Protein AF-A0A9L0JWU9-F1 (afdb_monomer_lite)

Organism: Equus asinus (NCBI:txid9793)

Secondary structure (DSSP, 8-state):
---------------------------------SHHHHHHHHHHHHHHHHHHHHHHHHHHHHHHHHHHHHHHHHHHHHHHHHHHHHHHHHHHHHHHHHHHHHHHHHHHHHHHHHHHHHHHHHHHHHHHHHHHHHHHHHHHHHHHHHHHHHHHHHHHHHHHHHHHTTT-------TTPEEETTEEE---SS---HHHHHHHHHHTT-------SHHHHHHHHHHHTT-----S---GGGTTSS-TTSSSSS-----------

pLDDT: mean 78.3, std 23.52, range [25.08, 98.38]

InterPro domains:
  IPR001304 C-type lectin-like [PF00059] (191-238)
  IPR001304 C-type lectin-like [PS50041] (180-245)
  IPR001304 C-type lectin-like [SM00034] (173-257)
  IPR016186 C-type lectin-like/link domain superfamily [G3DSA:3.10.100.10] (88-251)
  IPR016187 C-type lectin fold [SSF56436] (146-237)
  IPR051379 C-type Lectin Receptor Immune Modulators [PTHR46746] (138-237)

Sequence (261 aa):
MPVNYENFQDSESENQSPGLRIGLPPLQPFLQTLCSSSRLLLLSLGLNLMLLVGVCVIGSQNSTFQRDLVTLNNSTSQTELQVKSLISQGDSLQKTITPLKAGVGNLRQELQAARSMNDKVFSLEKKLEEEQQTLKADYAEIRLLVQQLAKDLTALTCQAAALKSNGSARACCPLNWLEHEGSCYWFSRSKKPWPEAEKQCQLQNAHLVVINSREEQDFVQEHIGSSFTWMGLSDPDRSLEMGGWDRLQDQLPELESRPAR

Structure (mmCIF, N/CA/C/O backbone):
data_AF-A0A9L0JWU9-F1
#
_entry.id   AF-A0A9L0JWU9-F1
#
loop_
_atom_site.group_PDB
_atom_site.id
_atom_site.type_symbol
_atom_site.label_atom_id
_atom_site.label_alt_id
_atom_site.label_comp_id
_atom_site.label_asym_id
_atom_site.label_entity_id
_atom_site.label_seq_id
_atom_site.pdbx_PDB_ins_code
_atom_site.Cartn_x
_atom_site.Cartn_y
_atom_site.Cartn_z
_atom_site.occupancy
_atom_site.B_iso_or_equiv
_atom_site.auth_seq_id
_atom_site.auth_comp_id
_atom_site.auth_asym_id
_atom_site.auth_atom_id
_atom_site.pdbx_PDB_model_num
ATOM 1 N N . MET A 1 1 ? -1.777 20.862 113.861 1.00 36.56 1 MET A N 1
ATOM 2 C CA . MET A 1 1 ? -2.822 21.592 113.110 1.00 36.56 1 MET A CA 1
ATOM 3 C C . MET A 1 1 ? -4.170 21.292 113.753 1.00 36.56 1 MET A C 1
ATOM 5 O O . MET A 1 1 ? -4.290 20.222 114.336 1.00 36.56 1 MET A O 1
ATOM 9 N N . PRO A 1 2 ? -5.072 22.281 113.789 1.00 44.34 2 PRO A N 1
ATOM 10 C CA . PRO A 1 2 ? -5.936 22.605 114.936 1.00 44.34 2 PRO A CA 1
ATOM 11 C C . PRO A 1 2 ? -7.165 21.673 115.054 1.00 44.34 2 PRO A C 1
ATOM 13 O O . PRO A 1 2 ? -7.605 21.171 114.028 1.00 44.34 2 PRO A O 1
ATOM 16 N N . VAL A 1 3 ? -7.591 21.267 116.270 1.00 39.56 3 VAL A N 1
ATOM 17 C CA . VAL A 1 3 ? -8.564 21.930 117.206 1.00 39.56 3 VAL A CA 1
ATOM 18 C C . VAL A 1 3 ? -10.012 21.586 116.825 1.00 39.56 3 VAL A C 1
ATOM 20 O O . VAL A 1 3 ? -10.341 21.670 115.652 1.00 39.56 3 VAL A O 1
ATOM 23 N N . ASN A 1 4 ? -10.977 21.252 117.686 1.00 30.95 4 ASN A N 1
ATOM 24 C CA . ASN A 1 4 ? -11.169 20.894 119.109 1.00 30.95 4 ASN A CA 1
ATOM 25 C C . ASN A 1 4 ? -12.610 20.292 119.131 1.00 30.95 4 ASN A C 1
ATOM 27 O O . ASN A 1 4 ? -13.416 20.697 118.297 1.00 30.95 4 ASN A O 1
ATOM 31 N N . TYR A 1 5 ? -12.975 19.259 119.910 1.00 30.67 5 TYR A N 1
ATOM 32 C CA . TYR A 1 5 ? -13.297 19.295 121.360 1.00 30.67 5 TYR A CA 1
ATOM 33 C C . TYR A 1 5 ? -14.449 20.288 121.664 1.00 30.67 5 TYR A C 1
ATOM 35 O O . TYR A 1 5 ? -14.407 21.419 121.202 1.00 30.67 5 TYR A O 1
ATOM 43 N N . GLU A 1 6 ? -15.546 19.965 122.355 1.00 37.12 6 GLU A N 1
ATOM 44 C CA . GLU A 1 6 ? -15.712 19.274 123.645 1.00 37.12 6 GLU A CA 1
ATOM 45 C C . GLU A 1 6 ? -17.228 18.967 123.862 1.00 37.12 6 GLU A C 1
ATOM 47 O O . GLU A 1 6 ? -18.070 19.670 123.309 1.00 37.12 6 GLU A O 1
ATOM 52 N N . ASN A 1 7 ? -17.617 17.815 124.436 1.00 29.28 7 ASN A N 1
ATOM 53 C CA . ASN A 1 7 ? -17.860 17.529 125.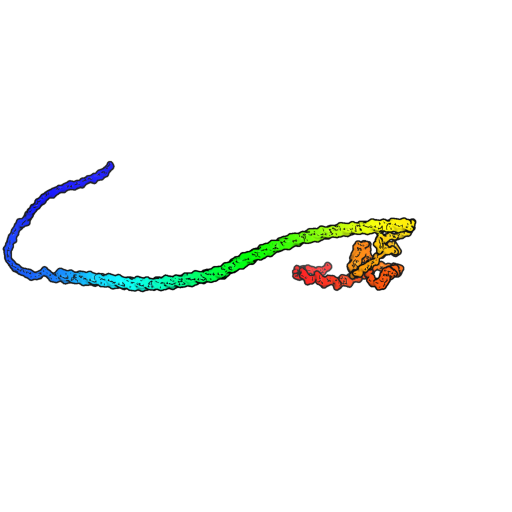877 1.00 29.28 7 ASN A CA 1
ATOM 54 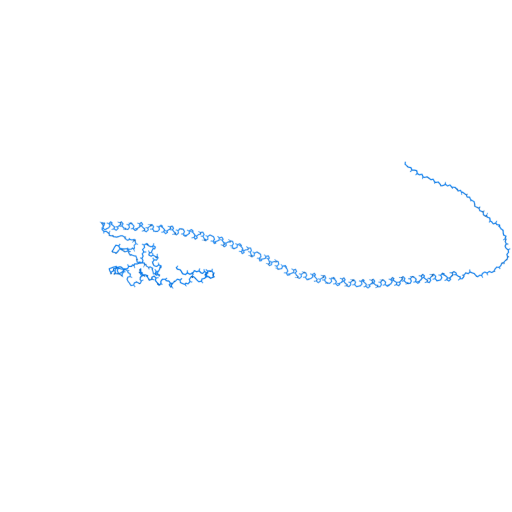C C . ASN A 1 7 ? -19.352 17.747 126.238 1.00 29.28 7 ASN A C 1
ATOM 56 O O . ASN A 1 7 ? -19.887 18.832 126.051 1.00 29.28 7 ASN A O 1
ATOM 60 N N . PHE A 1 8 ? -20.159 16.700 126.456 1.00 35.19 8 PHE A N 1
ATOM 61 C CA . PHE A 1 8 ? -20.310 15.926 127.703 1.00 35.19 8 PHE A CA 1
ATOM 62 C C . PHE A 1 8 ? -20.402 16.811 128.949 1.00 35.19 8 PHE A C 1
ATOM 64 O O . PHE A 1 8 ? -19.396 17.363 129.372 1.00 35.19 8 PHE A O 1
ATOM 71 N N . GLN A 1 9 ? -21.585 16.854 129.575 1.00 30.31 9 GLN A N 1
ATOM 72 C CA . GLN A 1 9 ? -21.651 16.673 131.022 1.00 30.31 9 GLN A CA 1
ATOM 73 C C . GLN A 1 9 ? -23.045 16.264 131.522 1.00 30.31 9 GLN A C 1
ATOM 75 O O . GLN A 1 9 ? -24.032 16.961 131.304 1.00 30.31 9 GLN A O 1
ATOM 80 N N . ASP A 1 10 ? -23.052 15.084 132.146 1.00 26.81 10 ASP A N 1
ATOM 81 C CA . ASP A 1 10 ? -23.656 14.703 133.426 1.00 26.81 10 ASP A CA 1
ATOM 82 C C . ASP A 1 10 ? -25.073 15.177 133.781 1.00 26.81 10 ASP A C 1
ATOM 84 O O . ASP A 1 10 ? -25.339 16.360 133.974 1.00 26.81 10 ASP A O 1
ATOM 88 N N . SER A 1 11 ? -25.939 14.231 134.149 1.00 25.31 11 SER A N 1
ATOM 89 C CA . SER A 1 11 ? -26.023 13.776 135.551 1.00 25.31 11 SER A CA 1
ATOM 90 C C . SER A 1 11 ? -27.239 12.877 135.765 1.00 25.31 11 SER A C 1
ATOM 92 O O . SER A 1 11 ? -28.332 13.125 135.261 1.00 25.31 11 SER A O 1
ATOM 94 N N . GLU A 1 12 ? -27.000 11.840 136.555 1.00 26.77 12 GLU A N 1
ATOM 95 C CA . GLU A 1 12 ? -27.941 10.988 137.275 1.00 26.77 12 GLU A CA 1
ATOM 96 C C . GLU A 1 12 ? -29.211 11.686 137.792 1.00 26.77 12 GLU A C 1
ATOM 98 O O . GLU A 1 12 ? -29.184 12.820 138.264 1.00 26.77 12 GLU A O 1
ATOM 103 N N . SER A 1 13 ? -30.307 10.930 137.867 1.00 27.34 13 SER A N 1
ATOM 104 C CA . SER A 1 13 ? -30.792 10.362 139.141 1.00 27.34 13 SER A CA 1
ATOM 105 C C . SER A 1 13 ? -32.312 10.184 139.171 1.00 27.34 13 SER A C 1
ATOM 107 O O . SER A 1 13 ? -33.085 10.974 138.643 1.00 27.34 13 SER A O 1
ATOM 109 N N . GLU A 1 14 ? -32.679 9.073 139.806 1.00 25.59 14 GLU A N 1
ATOM 110 C CA . GLU A 1 14 ? -33.839 8.879 140.674 1.00 25.59 14 GLU A CA 1
ATOM 111 C C . GLU A 1 14 ? -35.263 9.221 140.200 1.00 25.59 14 GLU A C 1
ATOM 113 O O . GLU A 1 14 ? -35.702 10.354 140.078 1.00 25.59 14 GLU A O 1
ATOM 118 N N . ASN A 1 15 ? -36.037 8.143 140.069 1.00 25.08 15 ASN A N 1
ATOM 119 C CA . ASN A 1 15 ? -37.056 7.761 141.046 1.00 25.08 15 ASN A CA 1
ATOM 120 C C . ASN A 1 15 ? -38.077 8.828 141.521 1.00 25.08 15 ASN A C 1
ATOM 122 O O . ASN A 1 15 ? -37.755 9.827 142.147 1.00 25.08 15 ASN A O 1
ATOM 126 N N . GLN A 1 16 ? -39.342 8.410 141.419 1.00 25.31 16 GLN A N 1
ATOM 127 C CA . GLN A 1 16 ? -40.419 8.666 142.382 1.00 25.31 16 GLN A CA 1
ATOM 128 C C . GLN A 1 16 ? -41.123 10.039 142.377 1.00 25.31 16 GLN A C 1
ATOM 130 O O . GLN A 1 16 ? -40.642 11.020 142.918 1.00 25.31 16 GLN A O 1
ATOM 135 N N . SER A 1 17 ? -42.370 9.994 141.886 1.00 33.84 17 SER A N 1
ATOM 136 C CA . SER A 1 17 ? -43.593 10.633 142.415 1.00 33.84 17 SER A CA 1
ATOM 137 C C . SER A 1 17 ? -43.584 12.129 142.780 1.00 33.84 17 SER A C 1
ATOM 139 O O . SER A 1 17 ? -42.791 12.608 143.580 1.00 33.84 17 SER A O 1
ATOM 141 N N . PRO A 1 18 ? -44.681 12.822 142.438 1.00 32.88 18 PRO A N 1
ATOM 142 C CA . PRO A 1 18 ? -45.659 13.038 143.501 1.00 32.88 18 PRO A CA 1
ATOM 143 C C . PRO A 1 18 ? -47.086 12.718 143.056 1.00 32.88 18 PRO A C 1
ATOM 145 O O . PRO A 1 18 ? -47.645 13.327 142.148 1.00 32.88 18 PRO A O 1
ATOM 148 N N . GLY A 1 19 ? -47.707 11.796 143.790 1.00 28.41 19 GLY A N 1
ATOM 149 C CA . GLY A 1 19 ? -49.128 11.897 144.072 1.00 28.41 19 GLY A CA 1
ATOM 150 C C . GLY A 1 19 ? -49.344 12.838 145.255 1.00 28.41 19 GLY A C 1
ATOM 151 O O . GLY A 1 19 ? -48.548 12.829 146.187 1.00 28.41 19 GLY A O 1
ATOM 152 N N . LEU A 1 20 ? -50.427 13.614 145.208 1.00 27.81 20 LEU A N 1
ATOM 153 C CA . LEU A 1 20 ? -51.269 14.063 146.330 1.00 27.81 20 LEU A CA 1
ATOM 154 C C . LEU A 1 20 ? -52.273 15.055 145.728 1.00 27.81 20 LEU A C 1
ATOM 156 O O . LEU A 1 20 ? -51.862 15.972 145.036 1.00 27.81 20 LEU A O 1
ATOM 160 N N . ARG A 1 21 ? -53.585 15.023 145.933 1.00 27.67 21 ARG A N 1
ATOM 161 C CA . ARG A 1 21 ? -54.555 14.266 146.745 1.00 27.67 21 ARG A CA 1
ATOM 162 C C . ARG A 1 21 ? -55.903 14.728 146.119 1.00 27.67 21 ARG A C 1
ATOM 164 O O . ARG A 1 21 ? -55.973 15.852 145.642 1.00 27.67 21 ARG A O 1
ATOM 171 N N . ILE A 1 22 ? -56.981 13.966 145.973 1.00 31.73 22 ILE A N 1
ATOM 172 C CA . ILE A 1 22 ? -57.937 13.472 146.977 1.00 31.73 22 ILE A CA 1
ATOM 173 C C . ILE A 1 22 ? -58.859 12.492 146.210 1.00 31.73 22 ILE A C 1
ATOM 175 O O . ILE A 1 22 ? -59.192 12.742 145.053 1.00 31.73 22 ILE A O 1
ATOM 179 N N . GLY A 1 23 ? -59.223 11.364 146.826 1.00 28.27 23 GLY A N 1
ATOM 180 C CA . GLY A 1 23 ? -59.973 10.275 146.187 1.00 28.27 23 GLY A CA 1
ATOM 181 C C . GLY A 1 23 ? -61.499 10.443 146.068 1.00 28.27 23 GLY A C 1
ATOM 182 O O . GLY A 1 23 ? -62.072 11.283 146.747 1.00 28.27 23 GLY A O 1
ATOM 183 N N . LEU A 1 24 ? -62.073 9.572 145.207 1.00 30.48 24 LEU A N 1
ATOM 184 C CA . LEU A 1 24 ? -63.260 8.677 145.349 1.00 30.48 24 LEU A CA 1
ATOM 185 C C . LEU A 1 24 ? -64.602 9.226 145.920 1.00 30.48 24 LEU A C 1
ATOM 187 O O . LEU A 1 24 ? -64.550 10.030 146.841 1.00 30.48 24 LEU A O 1
ATOM 191 N N . PRO A 1 25 ? -65.795 8.614 145.666 1.00 55.88 25 PRO A N 1
ATOM 192 C CA . PRO A 1 25 ? -66.423 7.891 144.521 1.00 55.88 25 PRO A CA 1
ATOM 193 C C . PRO A 1 25 ? -67.832 8.518 144.181 1.00 55.88 25 PRO A C 1
ATOM 195 O O . PRO A 1 25 ? -68.058 9.651 144.602 1.00 55.88 25 PRO A O 1
ATOM 198 N N . PRO A 1 26 ? -68.848 7.849 143.555 1.00 49.81 26 PRO A N 1
ATOM 199 C CA . PRO A 1 26 ? -68.878 6.608 142.753 1.00 49.81 26 PRO A CA 1
ATOM 200 C C . PRO A 1 26 ? -69.604 6.682 141.378 1.00 49.81 26 PRO A C 1
ATOM 202 O O . PRO A 1 26 ? -70.412 7.559 141.104 1.00 49.81 26 PRO A O 1
ATOM 205 N N . LEU A 1 27 ? -69.365 5.601 140.618 1.00 29.41 27 LEU A N 1
ATOM 206 C CA . LEU A 1 27 ? -70.244 4.841 139.704 1.00 29.41 27 LEU A CA 1
ATOM 207 C C . LEU A 1 27 ? -70.745 5.426 138.358 1.00 29.41 27 LEU A C 1
ATOM 209 O O . LEU A 1 27 ? -71.792 6.054 138.282 1.00 29.41 27 LEU A O 1
ATOM 213 N N . GLN A 1 28 ? -70.100 4.897 137.301 1.00 43.81 28 GLN A N 1
ATOM 214 C CA . GLN A 1 28 ? -70.706 4.136 136.182 1.00 43.81 28 GLN A CA 1
ATOM 215 C C . GLN A 1 28 ? -71.495 4.889 135.072 1.00 43.81 28 GLN A C 1
ATOM 217 O O . GLN A 1 28 ? -72.035 5.962 135.289 1.00 43.81 28 GLN A O 1
ATOM 222 N N . PRO A 1 29 ? -71.631 4.302 133.863 1.00 52.50 29 PRO A N 1
ATOM 223 C CA . PRO A 1 29 ? -70.539 3.956 132.951 1.00 52.50 29 PRO A CA 1
ATOM 224 C C . PRO A 1 29 ? -70.869 4.317 131.477 1.00 52.50 29 PRO A C 1
ATOM 226 O O . PRO A 1 29 ? -71.980 4.694 131.136 1.00 52.50 29 PRO A O 1
ATOM 229 N N . PHE A 1 30 ? -69.885 4.100 130.599 1.00 42.16 30 PHE A N 1
ATOM 230 C CA . PHE A 1 30 ? -70.051 3.614 129.219 1.00 42.16 30 PHE A CA 1
ATOM 231 C C . PHE A 1 30 ? -71.011 4.357 128.268 1.00 42.16 30 PHE A C 1
ATOM 233 O O . PHE A 1 30 ? -72.213 4.133 128.293 1.00 42.16 30 PHE A O 1
ATOM 240 N N . LEU A 1 31 ? -70.431 5.105 127.315 1.00 41.75 31 LEU A N 1
ATOM 241 C CA . LEU A 1 31 ? -70.720 5.025 125.866 1.00 41.75 31 LEU A CA 1
ATOM 242 C C . LEU A 1 31 ? -69.901 6.086 125.096 1.00 41.75 31 LEU A C 1
ATOM 244 O O . LEU A 1 31 ? -70.424 7.121 124.702 1.00 41.75 31 LEU A O 1
ATOM 248 N N . GLN A 1 32 ? -68.612 5.837 124.841 1.00 50.62 32 GLN A N 1
ATOM 249 C CA . GLN A 1 32 ? -67.855 6.574 123.813 1.00 50.62 32 GLN A CA 1
ATOM 250 C C . GLN A 1 32 ? -66.828 5.663 123.136 1.00 50.62 32 GLN A C 1
ATOM 252 O O . GLN A 1 32 ? -65.666 5.615 123.530 1.00 50.62 32 GLN A O 1
ATOM 257 N N . THR A 1 33 ? -67.246 4.907 122.114 1.00 51.19 33 THR A N 1
ATOM 258 C CA . THR A 1 33 ? -66.295 4.211 121.217 1.00 51.19 33 THR A CA 1
ATOM 259 C C . THR A 1 33 ? -66.870 3.845 119.842 1.00 51.19 33 THR A C 1
ATOM 261 O O . THR A 1 33 ? -66.473 2.853 119.245 1.00 51.19 33 THR A O 1
ATOM 264 N N . LEU A 1 34 ? -67.795 4.640 119.291 1.00 48.62 34 LEU A N 1
ATOM 265 C CA . LEU A 1 34 ? -68.377 4.363 117.961 1.00 48.62 34 LEU A CA 1
ATOM 266 C C . LEU A 1 34 ? -67.970 5.363 116.859 1.00 48.62 34 LEU A C 1
ATOM 268 O O . LEU A 1 34 ? -68.306 5.158 115.697 1.00 48.62 34 LEU A O 1
ATOM 272 N N . CYS A 1 35 ? -67.168 6.390 117.172 1.00 50.97 35 CYS A N 1
ATOM 273 C CA . CYS A 1 35 ? -66.740 7.404 116.191 1.00 50.97 35 CYS A CA 1
ATOM 274 C C . CYS A 1 35 ? -65.358 7.151 115.544 1.00 50.97 35 CYS A C 1
ATOM 276 O O . CYS A 1 35 ? -65.051 7.757 114.518 1.00 50.97 35 CYS A O 1
ATOM 278 N N . SER A 1 36 ? -64.525 6.245 116.081 1.00 56.03 36 SER A N 1
ATOM 279 C CA . SER A 1 36 ? -63.253 5.852 115.437 1.00 56.03 36 SER A CA 1
ATOM 280 C C . SER A 1 36 ? -63.438 4.712 114.430 1.00 56.03 36 SER A C 1
ATOM 282 O O . SER A 1 36 ? -62.775 4.692 113.395 1.00 56.03 36 SER A O 1
ATOM 284 N N . SER A 1 37 ? -64.403 3.821 114.679 1.00 61.59 37 SER A N 1
ATOM 285 C CA . SER A 1 37 ? -64.703 2.668 113.823 1.00 61.59 37 SER A CA 1
ATOM 286 C C . SER A 1 37 ? -65.222 3.090 112.440 1.00 61.59 37 SER A C 1
ATOM 288 O O . SER A 1 37 ? -64.709 2.625 111.427 1.00 61.59 37 SER A O 1
ATOM 290 N N . SER A 1 38 ? -66.140 4.064 112.371 1.00 68.50 38 SER A N 1
ATOM 291 C CA . SER A 1 38 ? -66.675 4.580 111.096 1.00 68.50 38 SER A CA 1
ATOM 292 C C . SER A 1 38 ? -65.623 5.324 110.249 1.00 68.50 38 SER A C 1
ATOM 294 O O . SER A 1 38 ? -65.582 5.187 109.027 1.00 68.50 38 SER A O 1
ATOM 296 N N . ARG A 1 39 ? -64.689 6.052 110.888 1.00 76.81 39 ARG A N 1
ATOM 297 C CA . ARG A 1 39 ? -63.560 6.709 110.196 1.00 76.81 39 ARG A CA 1
ATOM 298 C C . ARG A 1 39 ? -62.537 5.706 109.656 1.00 76.81 39 ARG A C 1
ATOM 300 O O . ARG A 1 39 ? -62.059 5.879 108.540 1.00 76.81 39 ARG A O 1
ATOM 307 N N . LEU A 1 40 ? -62.229 4.651 110.413 1.00 79.00 40 LEU A N 1
ATOM 308 C CA . LEU A 1 40 ? -61.369 3.552 109.957 1.00 79.00 40 LEU A CA 1
ATOM 309 C C . LEU A 1 40 ? -62.012 2.773 108.799 1.00 79.00 40 LEU A C 1
ATOM 311 O O . LEU A 1 40 ? -61.322 2.429 107.841 1.00 79.00 40 LEU A O 1
ATOM 315 N N . LEU A 1 41 ? -63.335 2.571 108.836 1.00 81.56 41 LEU A N 1
ATOM 316 C CA . LEU A 1 41 ? -64.097 1.969 107.738 1.00 81.56 41 LEU A CA 1
ATOM 317 C C . LEU A 1 41 ? -64.008 2.809 106.457 1.00 81.56 41 LEU A C 1
ATOM 319 O O . LEU A 1 41 ? -63.684 2.262 105.407 1.00 81.56 41 LEU A O 1
ATOM 323 N N . LEU A 1 42 ? -64.202 4.129 106.536 1.00 83.12 42 LEU A N 1
ATOM 324 C CA . LEU A 1 42 ? -64.062 5.039 105.388 1.00 83.12 42 LEU A CA 1
ATOM 325 C C . LEU A 1 42 ? -62.639 5.060 104.810 1.00 83.12 42 LEU A C 1
ATOM 327 O O . LEU A 1 42 ? -62.476 5.029 103.591 1.00 83.12 42 LEU A O 1
ATOM 331 N N . LEU A 1 43 ? -61.609 5.063 105.664 1.00 86.56 43 LEU A N 1
ATOM 332 C CA . LEU A 1 43 ? -60.211 4.969 105.228 1.00 86.56 43 LEU A CA 1
ATOM 333 C C . LEU A 1 43 ? -59.923 3.631 104.536 1.00 86.56 43 LEU A C 1
ATOM 335 O O . LEU A 1 43 ? -59.266 3.613 103.498 1.00 86.56 43 LEU A O 1
ATOM 339 N N . SER A 1 44 ? -60.455 2.522 105.058 1.00 87.62 44 SER A N 1
ATOM 340 C CA . SER A 1 44 ? -60.317 1.203 104.429 1.00 87.62 44 SER A CA 1
ATOM 341 C C . SER A 1 44 ? -61.033 1.129 103.076 1.00 87.62 44 SER A C 1
ATOM 343 O O . SER A 1 44 ? -60.486 0.586 102.121 1.00 87.62 44 SER A O 1
ATOM 345 N N . LEU A 1 45 ? -62.222 1.726 102.959 1.00 89.25 45 LEU A N 1
ATOM 346 C CA . LEU A 1 45 ? -62.975 1.837 101.707 1.00 89.25 45 LEU A CA 1
ATOM 347 C C . LEU A 1 45 ? -62.209 2.666 100.672 1.00 89.25 45 LEU A C 1
ATOM 349 O O . LEU A 1 45 ? -62.102 2.251 99.522 1.00 89.25 45 LEU A O 1
ATOM 353 N N . GLY A 1 46 ? -61.622 3.791 101.089 1.00 90.38 46 GLY A N 1
ATOM 354 C CA . GLY A 1 46 ? -60.774 4.621 100.234 1.00 90.38 46 GLY A CA 1
ATOM 355 C C . GLY A 1 46 ? -59.503 3.903 99.774 1.00 90.38 46 GLY A C 1
ATOM 356 O O . GLY A 1 46 ? -59.166 3.957 98.594 1.00 90.38 46 GLY A O 1
ATOM 357 N N . LEU A 1 47 ? -58.828 3.175 100.671 1.00 91.00 47 LEU A N 1
ATOM 358 C CA . LEU A 1 47 ? -57.646 2.376 100.332 1.00 91.00 47 LEU A CA 1
ATOM 359 C C . LEU A 1 47 ? -57.998 1.246 99.351 1.00 91.00 47 LEU A C 1
ATOM 361 O O . LEU A 1 47 ? -57.297 1.052 98.363 1.00 91.00 47 LEU A O 1
ATOM 365 N N . ASN A 1 48 ? -59.113 0.547 99.581 1.00 90.12 48 ASN A N 1
ATOM 366 C CA . ASN A 1 48 ? -59.621 -0.482 98.672 1.00 90.12 48 ASN A CA 1
ATOM 367 C C . ASN A 1 48 ? -59.977 0.097 97.297 1.00 90.12 48 ASN A C 1
ATOM 369 O O . ASN A 1 48 ? -59.656 -0.513 96.281 1.00 90.12 48 ASN A O 1
ATOM 373 N N . LEU A 1 49 ? -60.585 1.287 97.244 1.00 92.69 49 LEU A N 1
ATOM 374 C CA . LEU A 1 49 ? -60.884 1.969 95.985 1.00 92.69 49 LEU A CA 1
ATOM 375 C C . LEU A 1 49 ? -59.602 2.373 95.242 1.00 92.69 49 LEU A C 1
ATOM 377 O O . LEU A 1 49 ? -59.497 2.151 94.038 1.00 92.69 49 LEU A O 1
ATOM 381 N N . MET A 1 50 ? -58.605 2.906 95.953 1.00 92.00 50 MET A N 1
ATOM 382 C CA . MET A 1 50 ? -57.292 3.231 95.382 1.00 92.00 50 MET A CA 1
ATOM 383 C C . MET A 1 50 ? -56.576 1.991 94.836 1.00 92.00 50 MET A C 1
ATOM 385 O O . MET A 1 50 ? -56.018 2.037 93.739 1.00 92.00 50 MET A O 1
ATOM 389 N N . LEU A 1 51 ? -56.628 0.869 95.560 1.00 92.88 51 LEU A N 1
ATOM 390 C CA . LEU A 1 51 ? -56.090 -0.413 95.100 1.00 92.88 51 LEU A CA 1
ATOM 391 C C . LEU A 1 51 ? -56.830 -0.916 93.856 1.00 92.88 51 LEU A C 1
ATOM 393 O O . LEU A 1 51 ? -56.185 -1.352 92.905 1.00 92.88 51 LEU A O 1
ATOM 397 N N . LEU A 1 52 ? -58.160 -0.799 93.822 1.00 92.38 52 LEU A N 1
ATOM 398 C CA . LEU A 1 52 ? -58.976 -1.196 92.676 1.00 92.38 52 LEU A CA 1
ATOM 399 C C . LEU A 1 52 ? -58.607 -0.394 91.422 1.00 92.38 52 LEU A C 1
ATOM 401 O O . LEU A 1 52 ? -58.390 -0.973 90.362 1.00 92.38 52 LEU A O 1
ATOM 405 N N . VAL A 1 53 ? -58.481 0.931 91.545 1.00 94.00 53 VAL A N 1
ATOM 406 C CA . VAL A 1 53 ? -58.056 1.803 90.439 1.00 94.00 53 VAL A CA 1
ATOM 407 C C . VAL A 1 53 ? -56.652 1.428 89.967 1.00 94.00 53 VAL A C 1
ATOM 409 O O . VAL A 1 53 ? -56.436 1.299 88.764 1.00 94.00 53 VAL A O 1
ATOM 412 N N . GLY A 1 54 ? -55.717 1.186 90.892 1.00 93.75 54 GLY A N 1
ATOM 413 C CA . GLY A 1 54 ? -54.368 0.722 90.563 1.00 93.75 54 GLY A CA 1
ATOM 414 C C . GLY A 1 54 ? -54.373 -0.589 89.773 1.00 93.75 54 GLY A C 1
ATOM 415 O O . GLY A 1 54 ? -53.747 -0.673 88.718 1.00 93.75 54 GLY A O 1
ATOM 416 N N . VAL A 1 55 ? -55.140 -1.586 90.223 1.00 92.44 55 VAL A N 1
ATOM 417 C CA . VAL A 1 55 ? -55.302 -2.876 89.530 1.00 92.44 55 VAL A CA 1
ATOM 418 C C . VAL A 1 55 ? -55.933 -2.694 88.147 1.00 92.44 55 VAL A C 1
ATOM 420 O O . VAL A 1 55 ? -55.451 -3.284 87.182 1.00 92.44 55 VAL A O 1
ATOM 423 N N . CYS A 1 56 ? -56.955 -1.845 88.013 1.00 92.75 56 CYS A N 1
ATOM 424 C CA . CYS A 1 56 ? -57.586 -1.542 86.726 1.00 92.75 56 CYS A CA 1
ATOM 425 C C . CYS A 1 56 ? -56.615 -0.867 85.745 1.00 92.75 56 CYS A C 1
ATOM 427 O O . CYS A 1 56 ? -56.575 -1.235 84.570 1.00 92.75 56 CYS A O 1
ATOM 429 N N . VAL A 1 57 ? -55.805 0.090 86.211 1.00 94.19 57 VAL A N 1
ATOM 430 C CA . VAL A 1 57 ? -54.787 0.761 85.386 1.00 94.19 57 VAL A CA 1
ATOM 431 C C . VAL A 1 57 ? -53.702 -0.227 84.962 1.00 94.19 57 VAL A C 1
ATOM 433 O O . VAL A 1 57 ? -53.386 -0.295 83.777 1.00 94.19 57 VAL A O 1
ATOM 436 N N . ILE A 1 58 ? -53.178 -1.035 85.890 1.00 92.75 58 ILE A N 1
ATOM 437 C CA . ILE A 1 58 ? -52.175 -2.072 85.594 1.00 92.75 58 ILE A CA 1
ATOM 438 C C . ILE A 1 58 ? -52.738 -3.097 84.600 1.00 92.75 58 ILE A C 1
ATOM 440 O O . ILE A 1 58 ? -52.058 -3.452 83.641 1.00 92.75 58 ILE A O 1
ATOM 444 N N . GLY A 1 59 ? -53.991 -3.528 84.769 1.00 92.25 59 GLY A N 1
ATOM 445 C CA . GLY A 1 59 ? -54.670 -4.438 83.845 1.00 92.25 59 GLY A CA 1
ATOM 446 C C . GLY A 1 59 ? -54.858 -3.839 82.447 1.00 92.25 59 GLY A C 1
ATOM 447 O O . GLY A 1 59 ? -54.559 -4.494 81.447 1.00 92.25 59 GLY A O 1
ATOM 448 N N . SER A 1 60 ? -55.281 -2.574 82.363 1.00 90.50 60 SER A N 1
ATOM 449 C CA . SER A 1 60 ? -55.426 -1.843 81.097 1.00 90.50 60 SER A CA 1
ATOM 450 C C . SER A 1 60 ? -54.082 -1.668 80.378 1.00 90.50 60 SER A C 1
ATOM 452 O O . SER A 1 60 ? -53.971 -1.974 79.185 1.00 90.50 60 SER A O 1
ATOM 454 N N . GLN A 1 61 ? -53.035 -1.272 81.111 1.00 91.88 61 GLN A N 1
ATOM 455 C CA . GLN A 1 61 ? -51.668 -1.145 80.596 1.00 91.88 61 GLN A CA 1
ATOM 456 C C . GLN A 1 61 ? -51.123 -2.495 80.115 1.00 91.88 61 GLN A C 1
ATOM 458 O O . GLN A 1 61 ? -50.604 -2.581 79.006 1.00 91.88 61 GLN A O 1
ATOM 463 N N . ASN A 1 62 ? -51.323 -3.571 80.884 1.00 90.94 62 ASN A N 1
ATOM 464 C CA . ASN A 1 62 ? -50.916 -4.923 80.499 1.00 90.94 62 ASN A CA 1
ATOM 465 C C . ASN A 1 62 ? -51.637 -5.402 79.223 1.00 90.94 62 ASN A C 1
ATOM 467 O O . ASN A 1 62 ? -51.008 -5.972 78.336 1.00 90.94 62 ASN A O 1
ATOM 471 N N . SER A 1 63 ? -52.939 -5.116 79.081 1.00 88.94 63 SER A N 1
ATOM 472 C CA . SER A 1 63 ? -53.699 -5.443 77.861 1.00 88.94 63 SER A CA 1
ATOM 473 C C . SER A 1 63 ? -53.228 -4.656 76.629 1.00 88.94 63 SER A C 1
ATOM 475 O O . SER A 1 63 ? -53.277 -5.161 75.507 1.00 88.94 63 SER A O 1
ATOM 477 N N . THR A 1 64 ? -52.763 -3.421 76.838 1.00 89.94 64 THR A N 1
ATOM 478 C CA . THR A 1 64 ? -52.242 -2.547 75.780 1.00 89.94 64 THR A CA 1
ATOM 479 C C . THR A 1 64 ? -50.864 -3.003 75.336 1.00 89.94 64 THR A C 1
ATOM 481 O O . THR A 1 64 ? -50.665 -3.241 74.150 1.00 89.94 64 THR A O 1
ATOM 484 N N . PHE A 1 65 ? -49.980 -3.288 76.289 1.00 93.56 65 PHE A N 1
ATOM 485 C CA . PHE A 1 65 ? -48.664 -3.855 76.024 1.00 93.56 65 PHE A CA 1
ATOM 486 C C . PHE A 1 65 ? -48.735 -5.200 75.283 1.00 93.56 65 PHE A C 1
ATOM 488 O O . PHE A 1 65 ? -47.965 -5.440 74.359 1.00 93.56 65 PHE A O 1
ATOM 495 N N . GLN A 1 66 ? -49.693 -6.066 75.631 1.00 90.88 66 GLN A N 1
ATOM 496 C CA . GLN A 1 66 ? -49.938 -7.321 74.907 1.00 90.88 66 GLN A CA 1
ATOM 497 C C . GLN A 1 66 ? -50.353 -7.083 73.446 1.00 90.88 66 GLN A C 1
ATOM 499 O O . GLN A 1 66 ? -49.831 -7.743 72.548 1.00 90.88 66 GLN A O 1
ATOM 504 N N . ARG A 1 67 ? -51.247 -6.119 73.180 1.00 92.38 67 ARG A N 1
ATOM 505 C CA . ARG A 1 67 ? -51.611 -5.726 71.804 1.00 92.38 67 ARG A CA 1
ATOM 506 C C . ARG A 1 67 ? -50.407 -5.200 71.026 1.00 92.38 67 ARG A C 1
ATOM 508 O O . ARG A 1 67 ? -50.230 -5.571 69.863 1.00 92.38 67 ARG A O 1
ATOM 515 N N . ASP A 1 68 ? -49.576 -4.386 71.665 1.00 94.94 68 ASP A N 1
ATOM 516 C CA . ASP A 1 68 ? -48.384 -3.816 71.040 1.00 94.94 68 ASP A CA 1
ATOM 517 C C . ASP A 1 68 ? -47.339 -4.899 70.743 1.00 94.94 68 ASP A C 1
ATOM 519 O O . ASP A 1 68 ? -46.801 -4.933 69.640 1.00 94.94 68 ASP A O 1
ATOM 523 N N . LEU A 1 69 ? -47.124 -5.853 71.658 1.00 93.19 69 LEU A N 1
ATOM 524 C CA . LEU A 1 69 ? -46.259 -7.018 71.437 1.00 93.19 69 LEU A CA 1
ATOM 525 C C . LEU A 1 69 ? -46.714 -7.859 70.241 1.00 93.19 69 LEU A C 1
ATOM 527 O O . LEU A 1 69 ? -45.892 -8.244 69.412 1.00 93.19 69 LEU A O 1
ATOM 531 N N . VAL A 1 70 ? -48.017 -8.133 70.132 1.00 93.50 70 VAL A N 1
ATOM 532 C CA . VAL A 1 70 ? -48.578 -8.890 69.002 1.00 93.50 70 VAL A CA 1
ATOM 533 C C . VAL A 1 70 ? -48.389 -8.128 67.689 1.00 93.50 70 VAL A C 1
ATOM 535 O O . VAL A 1 70 ? -47.966 -8.712 66.691 1.00 93.50 70 VAL A O 1
ATOM 538 N N . THR A 1 71 ? -48.655 -6.821 67.693 1.00 92.31 71 THR A N 1
ATOM 539 C CA . THR A 1 71 ? -48.494 -5.953 66.515 1.00 92.31 71 THR A CA 1
ATOM 540 C C . THR A 1 71 ? -47.032 -5.875 66.076 1.00 92.31 71 THR A C 1
ATOM 542 O O . THR A 1 71 ? -46.729 -5.985 64.883 1.00 92.31 71 THR A O 1
ATOM 545 N N . LEU A 1 72 ? -46.115 -5.748 67.038 1.00 93.12 72 LEU A N 1
ATOM 546 C CA . LEU A 1 72 ? -44.680 -5.709 66.791 1.00 93.12 72 LEU A CA 1
ATOM 547 C C . LEU A 1 72 ? -44.189 -7.048 66.235 1.00 93.12 72 LEU A C 1
ATOM 549 O O . LEU A 1 72 ? -43.511 -7.057 65.217 1.00 93.12 72 LEU A O 1
ATOM 553 N N . ASN A 1 73 ? -44.600 -8.175 66.823 1.00 92.19 73 ASN A N 1
ATOM 554 C CA . ASN A 1 73 ? -44.214 -9.511 66.366 1.00 92.19 73 ASN A CA 1
ATOM 555 C C . ASN A 1 73 ? -44.699 -9.811 64.935 1.00 92.19 73 ASN A C 1
ATOM 557 O O . ASN A 1 73 ? -43.960 -10.367 64.118 1.00 92.19 73 ASN A O 1
ATOM 561 N N . ASN A 1 74 ? -45.928 -9.402 64.602 1.00 92.56 74 ASN A N 1
ATOM 562 C CA . ASN A 1 74 ? -46.453 -9.520 63.242 1.00 92.56 74 ASN A CA 1
ATOM 563 C C . ASN A 1 74 ? -45.641 -8.663 62.252 1.00 92.56 74 ASN A C 1
ATOM 565 O O . ASN A 1 74 ? -45.253 -9.135 61.185 1.00 92.56 74 ASN A O 1
ATOM 569 N N . SER A 1 75 ? -45.294 -7.435 62.648 1.00 92.81 75 SER A N 1
ATOM 570 C CA . SER A 1 75 ? -44.437 -6.550 61.847 1.00 92.81 75 SER A CA 1
ATOM 571 C C . SER A 1 75 ? -43.034 -7.136 61.651 1.00 92.81 75 SER A C 1
ATOM 573 O O . SER A 1 75 ? -42.531 -7.150 60.530 1.00 92.81 75 SER A O 1
ATOM 575 N N . THR A 1 76 ? -42.422 -7.689 62.704 1.00 94.56 76 THR A N 1
ATOM 576 C CA . THR A 1 76 ? -41.125 -8.381 62.640 1.00 94.56 76 THR A CA 1
ATOM 577 C C . THR A 1 76 ? -41.178 -9.558 61.666 1.00 94.56 76 THR A C 1
ATOM 579 O O . THR A 1 76 ? -40.324 -9.668 60.784 1.00 94.56 76 THR A O 1
ATOM 582 N N . SER A 1 77 ? -42.228 -10.378 61.751 1.00 94.06 77 SER A N 1
ATOM 583 C CA . SER A 1 77 ? -42.443 -11.513 60.846 1.00 94.06 77 SER A CA 1
ATOM 584 C C . SER A 1 77 ? -42.580 -11.059 59.386 1.00 94.06 77 SER A C 1
ATOM 586 O O . SER A 1 77 ? -41.974 -11.642 58.487 1.00 94.06 77 SER A O 1
ATOM 588 N N . GLN A 1 78 ? -43.316 -9.972 59.134 1.00 94.56 78 GLN A N 1
ATOM 589 C CA . GLN A 1 78 ? -43.454 -9.391 57.797 1.00 94.56 78 GLN A CA 1
ATOM 590 C C . GLN A 1 78 ? -42.117 -8.868 57.254 1.00 94.56 78 GLN A C 1
ATOM 592 O O . GLN A 1 78 ? -41.776 -9.132 56.097 1.00 94.56 78 GLN A O 1
ATOM 597 N N . THR A 1 79 ? -41.339 -8.158 58.076 1.00 93.50 79 THR A N 1
ATOM 598 C CA . THR A 1 79 ? -40.015 -7.670 57.666 1.00 93.50 79 THR A CA 1
ATOM 599 C C . THR A 1 79 ? -39.054 -8.817 57.359 1.00 93.50 79 THR A C 1
ATOM 601 O O . THR A 1 79 ? -38.301 -8.733 56.392 1.00 93.50 79 THR A O 1
ATOM 604 N N . GLU A 1 80 ? -39.123 -9.928 58.097 1.00 96.19 80 GLU A N 1
ATOM 605 C CA . GLU A 1 80 ? -38.296 -11.110 57.837 1.00 96.19 80 GLU A CA 1
ATOM 606 C C . GLU A 1 80 ? -38.601 -11.729 56.463 1.00 96.19 80 GLU A C 1
ATOM 608 O O . GLU A 1 80 ? -37.684 -12.078 55.714 1.00 96.19 80 GLU A O 1
ATOM 613 N N . LEU A 1 81 ? -39.882 -11.816 56.088 1.00 95.12 81 LEU A N 1
ATOM 614 C CA . LEU A 1 81 ? -40.294 -12.306 54.769 1.00 95.12 81 LEU A CA 1
ATOM 615 C C . LEU A 1 81 ? -39.806 -11.392 53.640 1.00 95.12 81 LEU A C 1
ATOM 617 O O . LEU A 1 81 ? -39.308 -11.881 52.624 1.00 95.12 81 LEU A O 1
ATOM 621 N N . GLN A 1 82 ? -39.902 -10.072 53.821 1.00 97.00 82 GLN A N 1
ATOM 622 C CA . GLN A 1 82 ? -39.390 -9.110 52.844 1.00 97.00 82 GLN A CA 1
ATOM 623 C C . GLN A 1 82 ? -37.870 -9.212 52.685 1.00 97.00 82 GLN A C 1
ATOM 625 O O . GLN A 1 82 ? -37.377 -9.224 51.558 1.00 97.00 82 GLN A O 1
ATOM 630 N N . VAL A 1 83 ? -37.129 -9.358 53.787 1.00 97.12 83 VAL A N 1
ATOM 631 C CA . VAL A 1 83 ? -35.673 -9.558 53.754 1.00 97.12 83 VAL A CA 1
ATOM 632 C C . VAL A 1 83 ? -35.318 -10.851 53.018 1.00 97.12 83 VAL A C 1
ATOM 634 O O . VAL A 1 83 ? -34.472 -10.822 52.128 1.00 97.12 83 VAL A O 1
ATOM 637 N N . LYS A 1 84 ? -35.999 -11.970 53.300 1.00 97.31 84 LYS A N 1
ATOM 638 C CA . LYS A 1 84 ? -35.790 -13.238 52.573 1.00 97.31 84 LYS A CA 1
ATOM 639 C C . LYS A 1 84 ? -36.065 -13.097 51.074 1.00 97.31 84 LYS A C 1
ATOM 641 O O . LYS A 1 84 ? -35.286 -13.587 50.257 1.00 97.31 84 LYS A O 1
ATOM 646 N N . SER A 1 85 ? -37.132 -12.386 50.706 1.00 96.25 85 SER A N 1
ATOM 647 C CA . SER A 1 85 ? -37.448 -12.091 49.306 1.00 96.25 85 SER A CA 1
ATOM 648 C C . SER A 1 85 ? -36.345 -11.265 48.637 1.00 96.25 85 SER A C 1
ATOM 650 O O . SER A 1 85 ? -35.910 -11.605 47.536 1.00 96.25 85 SER A O 1
ATOM 652 N N . LEU A 1 86 ? -35.855 -10.212 49.295 1.00 96.69 86 LEU A N 1
ATOM 653 C CA . LEU A 1 86 ? -34.775 -9.367 48.776 1.00 96.69 86 LEU A CA 1
ATOM 654 C C . LEU A 1 86 ? -33.462 -10.140 48.614 1.00 96.69 86 LEU A C 1
ATOM 656 O O . LEU A 1 86 ? -32.795 -9.986 47.594 1.00 96.69 86 LEU A O 1
ATOM 660 N N . ILE A 1 87 ? -33.123 -11.015 49.566 1.00 96.88 87 ILE A N 1
ATOM 661 C CA . ILE A 1 87 ? -31.955 -11.903 49.461 1.00 96.88 87 ILE A CA 1
ATOM 662 C C . ILE A 1 87 ? -32.086 -12.794 48.219 1.00 96.88 87 ILE A C 1
ATOM 664 O O . ILE A 1 87 ? -31.163 -12.854 47.411 1.00 96.88 87 ILE A O 1
ATOM 668 N N . SER A 1 88 ? -33.258 -13.400 47.996 1.00 96.19 88 SER A N 1
ATOM 669 C CA . SER A 1 88 ? -33.487 -14.248 46.817 1.00 96.19 88 SER A CA 1
ATOM 670 C C . SER A 1 88 ? -33.379 -13.484 45.487 1.00 96.19 88 SER A C 1
ATOM 672 O O . SER A 1 88 ? -32.850 -14.010 44.504 1.00 96.19 88 SER A O 1
ATOM 674 N N . GLN A 1 89 ? -33.826 -12.222 45.449 1.00 97.00 89 GLN A N 1
ATOM 675 C CA . GLN A 1 89 ? -33.632 -11.348 44.289 1.00 97.00 89 GLN A CA 1
ATOM 676 C C . GLN A 1 89 ? -32.154 -11.010 44.082 1.00 97.00 89 GLN A C 1
ATOM 678 O O . 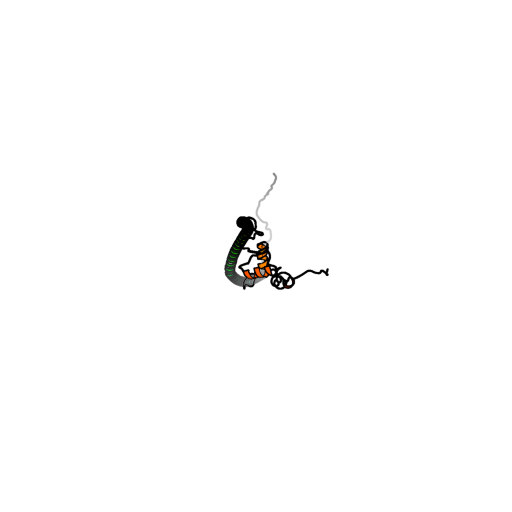GLN A 1 89 ? -31.683 -11.058 42.946 1.00 97.00 89 GLN A O 1
ATOM 683 N N . GLY A 1 90 ? -31.421 -10.715 45.159 1.00 96.75 90 GLY A N 1
ATOM 684 C CA . GLY A 1 90 ? -29.976 -10.494 45.128 1.00 96.75 90 GLY A CA 1
ATOM 685 C C . GLY A 1 90 ? -29.229 -11.688 44.535 1.00 96.75 90 GLY A C 1
ATOM 686 O O . GLY A 1 90 ? -28.423 -11.514 43.621 1.00 96.75 90 GLY A O 1
ATOM 687 N N . ASP A 1 91 ? -29.576 -12.905 44.956 1.00 97.06 91 ASP A N 1
ATOM 688 C CA . ASP A 1 91 ? -29.004 -14.141 44.414 1.00 97.06 91 ASP A CA 1
ATOM 689 C C . ASP A 1 91 ? -29.320 -14.320 42.923 1.00 97.06 91 ASP A C 1
ATOM 691 O O . ASP A 1 91 ? -28.456 -14.711 42.132 1.00 97.06 91 ASP A O 1
ATOM 695 N N . SER A 1 92 ? -30.553 -14.015 42.507 1.00 95.69 92 SER A N 1
ATOM 696 C CA . SER A 1 92 ? -30.951 -14.080 41.098 1.00 95.69 92 SER A CA 1
ATOM 697 C C . SER A 1 92 ? -30.187 -13.067 40.244 1.00 95.69 92 SER A C 1
ATOM 699 O O . SER A 1 92 ? -29.688 -13.409 39.171 1.00 95.69 92 SER A O 1
ATOM 701 N N . LEU A 1 93 ? -30.041 -11.830 40.719 1.00 96.56 93 LEU A N 1
ATOM 702 C CA . LEU A 1 93 ? -29.245 -10.808 40.043 1.00 96.56 93 LEU A CA 1
ATOM 703 C C . LEU A 1 93 ? -27.777 -11.230 39.964 1.00 96.56 93 LEU A C 1
ATOM 705 O O . LEU A 1 93 ? -27.177 -11.148 38.893 1.00 96.56 93 LEU A O 1
ATOM 709 N N . GLN A 1 94 ? -27.215 -11.784 41.037 1.00 96.81 94 GLN A N 1
ATOM 710 C CA . GLN A 1 94 ? -25.840 -12.275 41.055 1.00 96.81 94 GLN A CA 1
ATOM 711 C C . GLN A 1 94 ? -25.600 -13.380 40.013 1.00 96.81 94 GLN A C 1
ATOM 713 O O . GLN A 1 94 ? -24.553 -13.394 39.352 1.00 96.81 94 GLN A O 1
ATOM 718 N N . LYS A 1 95 ? -26.587 -14.259 39.788 1.00 96.56 95 LYS A N 1
ATOM 719 C CA . LYS A 1 95 ? -26.547 -15.265 38.713 1.00 96.56 95 LYS A CA 1
ATOM 720 C C . LYS A 1 95 ? -26.519 -14.650 37.314 1.00 96.56 95 LYS A C 1
ATOM 722 O O . LYS A 1 95 ? -25.938 -15.258 36.425 1.00 96.56 95 LYS A O 1
ATOM 727 N N . THR A 1 96 ? -27.087 -13.459 37.113 1.00 95.69 96 THR A N 1
ATOM 728 C CA . THR A 1 96 ? -27.014 -12.737 35.825 1.00 95.69 96 THR A CA 1
ATOM 729 C C . THR A 1 96 ? -25.732 -11.911 35.675 1.00 95.69 96 THR A C 1
ATOM 731 O O . THR A 1 96 ? -25.141 -11.873 34.598 1.00 95.69 96 THR A O 1
ATOM 734 N N . ILE A 1 97 ? -25.233 -11.310 36.760 1.00 97.06 97 ILE A N 1
ATOM 735 C CA . ILE A 1 97 ? -24.016 -10.481 36.765 1.00 97.06 97 ILE A CA 1
ATOM 736 C C . ILE A 1 97 ? -22.765 -11.323 36.502 1.00 97.06 97 ILE A C 1
ATOM 738 O O . ILE A 1 97 ? -21.864 -10.896 35.782 1.00 97.06 97 ILE A O 1
ATOM 742 N N . THR A 1 98 ? -22.698 -12.526 37.071 1.00 97.00 98 THR A N 1
ATOM 743 C CA . THR A 1 98 ? -21.532 -13.413 36.945 1.00 97.00 98 THR A CA 1
ATOM 744 C C . THR A 1 98 ? -21.178 -13.757 35.484 1.00 97.00 98 THR A C 1
ATOM 746 O O . THR A 1 98 ? -20.031 -13.519 35.095 1.00 97.00 98 THR A O 1
ATOM 749 N N . PRO A 1 99 ? -22.108 -14.245 34.634 1.00 96.38 99 PRO A N 1
ATOM 750 C CA . PRO A 1 99 ? -21.815 -14.514 33.226 1.00 96.38 99 PRO A CA 1
ATOM 751 C C . PRO A 1 99 ? -21.543 -13.237 32.426 1.00 96.38 99 PRO A C 1
ATOM 753 O O . PRO A 1 99 ? -20.651 -13.242 31.582 1.00 96.38 99 PRO A O 1
ATOM 756 N N . LEU A 1 100 ? -22.228 -12.125 32.720 1.00 97.00 100 LEU A N 1
ATOM 757 C CA . LEU A 1 100 ? -21.938 -10.831 32.088 1.00 97.00 100 LEU A CA 1
ATOM 758 C C . LEU A 1 100 ? -20.499 -10.377 32.371 1.00 97.00 100 LEU A C 1
ATOM 760 O O . LEU A 1 100 ? -19.781 -9.976 31.457 1.00 97.00 100 LEU A O 1
ATOM 764 N N . LYS A 1 101 ? -20.040 -10.503 33.621 1.00 97.25 101 LYS A N 1
ATOM 765 C CA . LYS A 1 101 ? -18.662 -10.189 34.021 1.00 97.25 101 LYS A CA 1
ATOM 766 C C . LYS A 1 101 ? -17.642 -11.067 33.293 1.00 97.25 101 LYS A C 1
ATOM 768 O O . LYS A 1 101 ? -16.612 -10.558 32.854 1.00 97.25 101 LYS A O 1
ATOM 773 N N . ALA A 1 102 ? -17.929 -12.360 33.145 1.00 96.56 102 ALA A N 1
ATOM 774 C CA . ALA A 1 102 ? -17.090 -13.271 32.370 1.00 96.56 102 ALA A CA 1
ATOM 775 C C . ALA A 1 102 ? -17.049 -12.877 30.881 1.00 96.56 102 ALA A C 1
ATOM 777 O O . ALA A 1 102 ? -15.968 -12.812 30.299 1.00 96.56 102 ALA A O 1
ATOM 778 N N . GLY A 1 103 ? -18.199 -12.528 30.293 1.00 97.19 103 GLY A N 1
ATOM 779 C CA . GLY A 1 103 ? -18.305 -12.060 28.909 1.00 97.19 103 GLY A CA 1
ATOM 780 C C . GLY A 1 103 ? -17.498 -10.787 28.642 1.00 97.19 103 GLY A C 1
ATOM 781 O O . GLY A 1 103 ? -16.742 -10.733 27.676 1.00 97.19 103 GLY A O 1
ATOM 782 N N . VAL A 1 104 ? -17.570 -9.795 29.537 1.00 97.25 104 VAL A N 1
ATOM 783 C CA . VAL A 1 104 ? -16.746 -8.572 29.462 1.00 97.25 104 VAL A CA 1
ATOM 784 C C . VAL A 1 104 ? -15.251 -8.898 29.540 1.00 97.25 104 VAL A C 1
ATOM 786 O O . VAL A 1 104 ? -14.447 -8.284 28.838 1.00 97.25 104 VAL A O 1
ATOM 789 N N . GLY A 1 105 ? -14.867 -9.875 30.367 1.00 97.38 105 GLY A N 1
ATOM 790 C CA . GLY A 1 105 ? -13.491 -10.369 30.437 1.00 97.38 105 GLY A CA 1
ATOM 791 C C . GLY A 1 105 ? -13.015 -10.971 29.114 1.00 97.38 105 GLY A C 1
ATOM 792 O O . GLY A 1 105 ? -11.938 -10.615 28.640 1.00 97.38 105 GLY A O 1
ATOM 793 N N . ASN A 1 106 ? -13.840 -11.817 28.491 1.00 97.19 106 ASN A N 1
ATOM 794 C CA . ASN A 1 106 ? -13.516 -12.430 27.204 1.00 97.19 106 ASN A CA 1
ATOM 795 C C . ASN A 1 106 ? -13.393 -11.381 26.086 1.00 97.19 106 ASN A C 1
ATOM 797 O O . ASN A 1 106 ? -12.387 -11.329 25.384 1.00 97.19 106 ASN A O 1
ATOM 801 N N . LEU A 1 107 ? -14.356 -10.459 25.999 1.00 97.31 107 LEU A N 1
ATOM 802 C CA . LEU A 1 107 ? -14.342 -9.388 25.000 1.00 97.31 107 LEU A CA 1
ATOM 803 C C . LEU A 1 107 ? -13.109 -8.481 25.146 1.00 97.31 107 LEU A C 1
ATOM 805 O O . LEU A 1 107 ? -12.525 -8.030 24.162 1.00 97.31 107 LEU A O 1
ATOM 809 N N . ARG A 1 108 ? -12.661 -8.238 26.385 1.00 97.56 108 ARG A N 1
ATOM 810 C CA . ARG A 1 108 ? -11.417 -7.503 26.647 1.00 97.56 108 ARG A CA 1
ATOM 811 C C . ARG A 1 108 ? -10.194 -8.235 26.090 1.00 97.56 108 ARG A C 1
ATOM 813 O O . ARG A 1 108 ? -9.292 -7.576 25.574 1.00 97.56 108 ARG A O 1
ATOM 820 N N . GLN A 1 109 ? -10.153 -9.560 26.198 1.00 97.50 109 GLN A N 1
ATOM 821 C CA . GLN A 1 109 ? -9.055 -10.376 25.685 1.00 97.50 109 GLN A CA 1
ATOM 822 C C . GLN A 1 109 ? -9.050 -10.411 24.150 1.00 97.50 109 GLN A C 1
ATOM 824 O O . GLN A 1 109 ? -7.995 -10.225 23.542 1.00 97.50 109 GLN A O 1
ATOM 829 N N . GLU A 1 110 ? -10.219 -10.537 23.520 1.00 97.31 110 GLU A N 1
ATOM 830 C CA . GLU A 1 110 ? -10.368 -10.425 22.062 1.00 97.31 110 GLU A CA 1
ATOM 831 C C . GLU A 1 110 ? -9.917 -9.053 21.550 1.00 97.31 110 GLU A C 1
ATOM 833 O O . GLU A 1 110 ? -9.153 -8.967 20.590 1.00 97.31 110 GLU A O 1
ATOM 838 N N . LEU A 1 111 ? -10.299 -7.971 22.236 1.00 97.94 111 LEU A N 1
ATOM 839 C CA . LEU A 1 111 ? -9.867 -6.620 21.881 1.00 97.94 111 LEU A CA 1
ATOM 840 C C . LEU A 1 111 ? -8.342 -6.450 21.984 1.00 97.94 111 LEU A C 1
ATOM 842 O O . LEU A 1 111 ? -7.734 -5.773 21.157 1.00 97.94 111 LEU A O 1
ATOM 846 N N . GLN A 1 112 ? -7.703 -7.056 22.988 1.00 97.38 112 GLN A N 1
ATOM 847 C CA . GLN A 1 112 ? -6.242 -7.047 23.112 1.00 97.38 112 GLN A CA 1
ATOM 848 C C . GLN A 1 112 ? -5.568 -7.837 21.986 1.00 97.38 112 GLN A C 1
ATOM 850 O O . GLN A 1 112 ? -4.581 -7.363 21.422 1.00 97.38 112 GLN A O 1
ATOM 855 N N . ALA A 1 113 ? -6.116 -8.999 21.621 1.00 97.25 1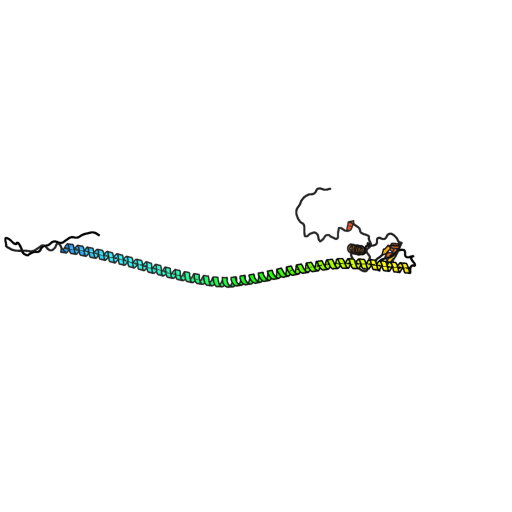13 ALA A N 1
ATOM 856 C CA . ALA A 1 113 ? -5.634 -9.772 20.482 1.00 97.25 113 ALA A CA 1
ATOM 857 C C . ALA A 1 113 ? -5.779 -8.983 19.169 1.00 97.25 113 ALA A C 1
ATOM 859 O O . ALA A 1 113 ? -4.833 -8.929 18.385 1.00 97.25 113 ALA A O 1
ATOM 860 N N . ALA A 1 114 ? -6.912 -8.304 18.967 1.00 97.56 114 ALA A N 1
ATOM 861 C CA . ALA A 1 114 ? -7.154 -7.455 17.803 1.00 97.56 114 ALA A CA 1
ATOM 862 C C . ALA A 1 114 ? -6.146 -6.300 17.709 1.00 97.56 114 ALA A C 1
ATOM 864 O O . ALA A 1 114 ? -5.591 -6.059 16.641 1.00 97.56 114 ALA A O 1
ATOM 865 N N . ARG A 1 115 ? -5.833 -5.638 18.831 1.00 97.62 115 ARG A N 1
ATOM 866 C CA . ARG A 1 115 ? -4.788 -4.598 18.880 1.00 97.62 115 ARG A CA 1
ATOM 867 C C . ARG A 1 115 ? -3.410 -5.150 18.526 1.00 97.62 115 ARG A C 1
ATOM 869 O O . ARG A 1 115 ? -2.734 -4.576 17.685 1.00 97.62 115 ARG A O 1
ATOM 876 N N . SER A 1 116 ? -3.039 -6.301 19.089 1.00 98.06 116 SER A N 1
ATOM 877 C CA . SER A 1 116 ? -1.768 -6.953 18.757 1.00 98.06 116 SER A CA 1
ATOM 878 C C . SER A 1 116 ? -1.679 -7.332 17.276 1.00 98.06 116 SER A C 1
ATOM 880 O O . SER A 1 116 ? -0.612 -7.219 16.673 1.00 98.06 116 SER A O 1
ATOM 882 N N . MET A 1 117 ? -2.784 -7.776 16.671 1.00 97.31 117 MET A N 1
ATOM 883 C CA . MET A 1 117 ? -2.836 -8.016 15.229 1.00 97.31 117 MET A CA 1
ATOM 884 C C . MET A 1 117 ? -2.672 -6.719 14.439 1.00 97.31 117 MET A C 1
ATOM 886 O O . MET A 1 117 ? -1.910 -6.707 13.479 1.00 97.31 117 MET A O 1
ATOM 890 N N . ASN A 1 118 ? -3.314 -5.632 14.862 1.00 97.12 118 ASN A N 1
ATOM 891 C CA . ASN A 1 118 ? -3.179 -4.331 14.214 1.00 97.12 118 ASN A CA 1
ATOM 892 C C . ASN A 1 118 ? -1.725 -3.824 14.233 1.00 97.12 118 ASN A C 1
ATOM 894 O O . ASN A 1 118 ? -1.218 -3.375 13.210 1.00 97.12 118 ASN A O 1
ATOM 898 N N . ASP A 1 119 ? -1.015 -3.992 15.353 1.00 97.69 119 ASP A N 1
ATOM 899 C CA . ASP A 1 119 ? 0.410 -3.642 15.459 1.00 97.69 119 ASP A CA 1
ATOM 900 C C . ASP A 1 119 ? 1.279 -4.471 14.495 1.00 97.69 119 ASP A C 1
ATOM 902 O O . ASP A 1 119 ? 2.226 -3.964 13.888 1.00 97.69 119 ASP A O 1
ATOM 906 N N . LYS A 1 120 ? 0.948 -5.759 14.317 1.00 97.69 120 LYS A N 1
ATOM 907 C CA . LYS A 1 120 ? 1.628 -6.629 13.344 1.00 97.69 120 LYS A CA 1
ATOM 908 C C . LYS A 1 120 ? 1.361 -6.195 11.907 1.00 97.69 120 LYS A C 1
ATOM 910 O O . LYS A 1 120 ? 2.296 -6.211 11.113 1.00 97.69 120 LYS A O 1
ATOM 915 N N . VAL A 1 121 ? 0.122 -5.824 11.578 1.00 98.38 121 VAL A N 1
ATOM 916 C CA . VAL A 1 121 ? -0.242 -5.317 10.245 1.00 98.38 121 VAL A CA 1
ATOM 917 C C . VAL A 1 121 ? 0.557 -4.057 9.939 1.00 98.38 121 VAL A C 1
ATOM 919 O O . VAL A 1 121 ? 1.264 -4.035 8.939 1.00 98.38 121 VAL A O 1
ATOM 922 N N . PHE A 1 122 ? 0.585 -3.093 10.858 1.00 98.12 122 PHE A N 1
ATOM 923 C CA . PHE A 1 122 ? 1.375 -1.873 10.696 1.00 98.12 122 PHE A CA 1
ATOM 924 C C . PHE A 1 122 ? 2.878 -2.159 10.511 1.00 98.12 122 PHE A C 1
ATOM 926 O O . PHE A 1 122 ? 3.549 -1.567 9.667 1.00 98.12 122 PHE A O 1
ATOM 933 N N . SER A 1 123 ? 3.429 -3.124 11.259 1.00 98.12 123 SER A N 1
ATOM 934 C CA . SER A 1 123 ? 4.821 -3.551 11.068 1.00 98.12 123 SER A CA 1
ATOM 935 C C . SER A 1 123 ? 5.075 -4.190 9.700 1.00 98.12 123 SER A C 1
ATOM 937 O O . SER A 1 123 ? 6.197 -4.086 9.203 1.00 98.12 123 SER A O 1
ATOM 939 N N . LEU A 1 124 ? 4.108 -4.915 9.138 1.00 98.25 124 LEU A N 1
ATOM 940 C CA . LEU A 1 124 ? 4.235 -5.532 7.817 1.00 98.25 124 LEU A CA 1
ATOM 941 C C . LEU A 1 124 ? 4.106 -4.489 6.710 1.00 98.25 124 LEU A C 1
ATOM 943 O O . LEU A 1 124 ? 4.901 -4.519 5.777 1.00 98.25 124 LEU A O 1
ATOM 947 N N . GLU A 1 125 ? 3.169 -3.552 6.844 1.00 97.44 125 GLU A N 1
ATOM 948 C CA . GLU A 1 125 ? 3.004 -2.420 5.927 1.00 97.44 125 GLU A CA 1
ATOM 949 C C . GLU A 1 125 ? 4.304 -1.629 5.807 1.00 97.44 125 GLU A C 1
ATOM 951 O O . GLU A 1 125 ? 4.815 -1.454 4.705 1.00 97.44 125 GLU A O 1
ATOM 956 N N . LYS A 1 126 ? 4.923 -1.279 6.941 1.00 98.31 126 LYS A N 1
ATOM 957 C CA . LYS A 1 126 ? 6.208 -0.574 6.942 1.00 98.31 126 LYS A CA 1
ATOM 958 C C . LYS A 1 126 ? 7.311 -1.346 6.207 1.00 98.31 126 LYS A C 1
ATOM 960 O O . LYS A 1 126 ? 8.058 -0.764 5.427 1.00 98.31 126 LYS A O 1
ATOM 965 N N . LYS A 1 127 ? 7.423 -2.659 6.440 1.00 97.69 127 LYS A N 1
ATOM 966 C CA . LYS A 1 127 ? 8.419 -3.495 5.745 1.00 97.69 127 LYS A CA 1
ATOM 967 C C . LYS A 1 127 ? 8.162 -3.548 4.242 1.00 97.69 127 LYS A C 1
ATOM 969 O O . LYS A 1 127 ? 9.109 -3.484 3.467 1.00 97.69 127 LYS A O 1
ATOM 974 N N . LEU A 1 128 ? 6.897 -3.647 3.835 1.00 98.25 128 LEU A N 1
ATOM 975 C CA . LEU A 1 128 ? 6.520 -3.647 2.426 1.00 98.25 128 LEU A CA 1
ATOM 976 C C . LEU A 1 128 ? 6.854 -2.307 1.761 1.00 98.25 128 LEU A C 1
ATOM 978 O O . LEU A 1 128 ? 7.345 -2.295 0.637 1.00 98.25 128 LEU A O 1
ATOM 982 N N . GLU A 1 129 ? 6.623 -1.186 2.443 1.00 97.31 129 GLU A N 1
ATOM 983 C CA . GLU A 1 129 ? 7.005 0.142 1.950 1.00 97.31 129 GLU A CA 1
ATOM 984 C C . GLU A 1 129 ? 8.526 0.278 1.792 1.00 97.31 129 GLU A C 1
ATOM 986 O O . GLU A 1 129 ? 8.994 0.777 0.766 1.00 97.31 129 GLU A O 1
ATOM 991 N N . GLU A 1 130 ? 9.300 -0.213 2.765 1.00 97.50 130 GLU A N 1
ATOM 992 C CA . GLU A 1 130 ? 10.764 -0.255 2.697 1.00 97.50 130 GLU A CA 1
ATOM 993 C C . GLU A 1 130 ? 11.240 -1.095 1.495 1.00 97.50 130 GLU A C 1
ATOM 995 O O . GLU A 1 130 ? 12.024 -0.599 0.684 1.00 97.50 130 GLU A O 1
ATOM 1000 N N . GLU A 1 131 ? 10.716 -2.314 1.310 1.00 97.19 131 GLU A N 1
ATOM 1001 C CA . GLU A 1 131 ? 11.047 -3.184 0.167 1.00 97.19 131 GLU A CA 1
ATOM 1002 C C . GLU A 1 131 ? 10.614 -2.597 -1.185 1.00 97.19 131 GLU A C 1
ATOM 1004 O O . GLU A 1 131 ? 11.317 -2.720 -2.188 1.00 97.19 131 GLU A O 1
ATOM 1009 N N . GLN A 1 132 ? 9.462 -1.928 -1.246 1.00 97.31 132 GLN A N 1
ATOM 1010 C CA . GLN A 1 132 ? 9.039 -1.246 -2.468 1.00 97.31 132 GLN A CA 1
ATOM 1011 C C . GLN A 1 132 ? 9.983 -0.101 -2.825 1.00 97.31 132 GLN A C 1
ATOM 1013 O O . GLN A 1 132 ? 10.246 0.138 -4.007 1.00 97.31 132 GLN A O 1
ATOM 1018 N N . GLN A 1 133 ? 10.475 0.629 -1.827 1.00 96.62 133 GLN A N 1
ATOM 1019 C CA . GLN A 1 133 ? 11.372 1.749 -2.054 1.00 96.62 133 GLN A CA 1
ATOM 1020 C C . GLN A 1 133 ? 12.758 1.280 -2.503 1.00 96.62 133 GLN A C 1
ATOM 1022 O O . GLN A 1 133 ? 13.315 1.876 -3.429 1.00 96.62 133 GLN A O 1
ATOM 1027 N N . TH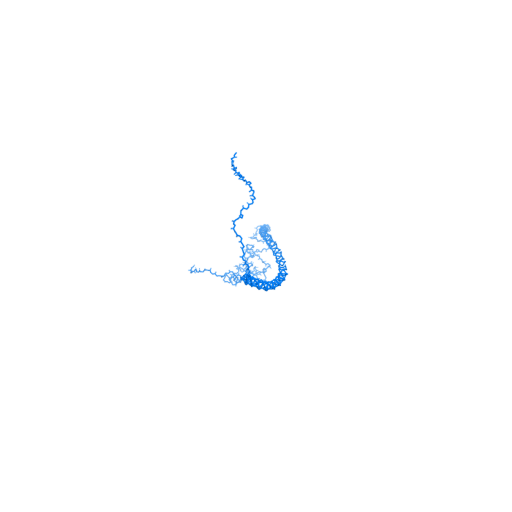R A 1 134 ? 13.286 0.203 -1.913 1.00 97.50 134 THR A N 1
ATOM 1028 C CA . THR A 1 134 ? 14.549 -0.401 -2.366 1.00 97.50 134 THR A CA 1
ATOM 1029 C C . THR A 1 134 ? 14.411 -0.928 -3.787 1.00 97.50 134 THR A C 1
ATOM 1031 O O . THR A 1 134 ? 15.202 -0.555 -4.646 1.00 97.50 134 THR A O 1
ATOM 1034 N N . LEU A 1 135 ? 13.334 -1.659 -4.092 1.00 97.25 135 LEU A N 1
ATOM 1035 C CA . LEU A 1 135 ? 13.097 -2.185 -5.435 1.00 97.25 135 LEU A CA 1
ATOM 1036 C C . LEU A 1 135 ? 12.991 -1.072 -6.489 1.00 97.25 135 LEU A C 1
ATOM 1038 O O . LEU A 1 135 ? 13.488 -1.220 -7.605 1.00 97.25 135 LEU A O 1
ATOM 1042 N N . LYS A 1 136 ? 12.357 0.060 -6.157 1.00 96.94 136 LYS A N 1
ATOM 1043 C CA . LYS A 1 136 ? 12.296 1.230 -7.049 1.00 96.94 136 LYS A CA 1
ATOM 1044 C C . LYS A 1 136 ? 13.678 1.829 -7.306 1.00 96.94 136 LYS A C 1
ATOM 1046 O O . LYS A 1 136 ? 13.953 2.217 -8.443 1.00 96.94 136 LYS A O 1
ATOM 1051 N N . ALA A 1 137 ? 14.516 1.926 -6.276 1.00 96.50 137 ALA A N 1
ATOM 1052 C CA . ALA A 1 137 ? 15.878 2.434 -6.399 1.00 96.50 137 ALA A CA 1
ATOM 1053 C C . ALA A 1 137 ? 16.742 1.491 -7.248 1.00 96.50 137 ALA A C 1
ATOM 1055 O O . ALA A 1 137 ? 17.324 1.933 -8.239 1.00 96.50 137 ALA A O 1
ATOM 1056 N N . ASP A 1 138 ? 16.713 0.193 -6.942 1.00 96.81 138 ASP A N 1
ATOM 1057 C CA . ASP A 1 138 ? 17.432 -0.845 -7.684 1.00 96.81 138 ASP A CA 1
ATOM 1058 C C . ASP A 1 138 ? 16.994 -0.870 -9.154 1.00 96.81 138 ASP A C 1
ATOM 1060 O O . ASP A 1 138 ? 17.819 -0.927 -10.064 1.00 96.81 138 ASP A O 1
ATOM 1064 N N . TYR A 1 139 ? 15.689 -0.751 -9.423 1.00 94.88 139 TYR A N 1
ATOM 1065 C CA . TYR A 1 139 ? 15.176 -0.660 -10.789 1.00 94.88 139 TYR A CA 1
ATOM 1066 C C . TYR A 1 139 ? 15.692 0.584 -11.523 1.00 94.88 139 TYR A C 1
ATOM 1068 O O . TYR A 1 139 ? 16.036 0.503 -12.704 1.00 94.88 139 TYR A O 1
ATOM 1076 N N . ALA A 1 140 ? 15.756 1.740 -10.855 1.00 95.00 140 ALA A N 1
ATOM 1077 C CA . ALA A 1 140 ? 16.300 2.957 -11.450 1.00 95.00 140 ALA A CA 1
ATOM 1078 C C . ALA A 1 140 ? 17.795 2.808 -11.779 1.00 95.00 140 ALA A C 1
ATOM 1080 O O . ALA A 1 140 ? 18.220 3.230 -12.857 1.00 95.00 140 ALA A O 1
ATOM 1081 N N . GLU A 1 141 ? 18.566 2.164 -10.901 1.00 96.19 141 GLU A N 1
ATOM 1082 C CA . GLU A 1 141 ? 19.985 1.874 -11.115 1.00 96.19 141 GLU A CA 1
ATOM 1083 C C . GLU A 1 141 ? 20.195 0.889 -12.272 1.00 96.19 141 GLU A C 1
ATOM 1085 O O . GLU A 1 141 ? 20.914 1.193 -13.227 1.00 96.19 141 GLU A O 1
ATOM 1090 N N . ILE A 1 142 ? 19.492 -0.249 -12.261 1.00 96.00 142 ILE A N 1
ATOM 1091 C CA . ILE A 1 142 ? 19.530 -1.241 -13.345 1.00 96.00 142 ILE A CA 1
ATOM 1092 C C . ILE A 1 142 ? 19.150 -0.594 -14.676 1.00 96.00 142 ILE A C 1
ATOM 1094 O O . ILE A 1 142 ? 19.785 -0.856 -15.698 1.00 96.00 142 ILE A O 1
ATOM 1098 N N . ARG A 1 143 ? 18.147 0.291 -14.691 1.00 92.25 143 ARG A N 1
ATOM 1099 C CA . ARG A 1 143 ? 17.751 1.010 -15.906 1.00 92.25 143 ARG A CA 1
ATOM 1100 C C . ARG A 1 143 ? 18.900 1.850 -16.467 1.00 92.25 143 ARG A C 1
ATOM 1102 O O . ARG A 1 143 ? 19.102 1.841 -17.680 1.00 92.25 143 ARG A O 1
ATOM 1109 N N . LEU A 1 144 ? 19.647 2.553 -15.614 1.00 91.94 144 LEU A N 1
ATOM 1110 C CA . LEU A 1 144 ? 20.814 3.334 -16.038 1.00 91.94 144 LEU A CA 1
ATOM 1111 C C . LEU A 1 144 ? 21.927 2.431 -16.577 1.00 91.94 144 LEU A C 1
ATOM 1113 O O . LEU A 1 144 ? 22.496 2.734 -17.626 1.00 91.94 144 LEU A O 1
ATOM 1117 N N . LEU A 1 145 ? 22.186 1.298 -15.920 1.00 95.50 145 LEU A N 1
ATOM 1118 C CA . LEU A 1 145 ? 23.166 0.314 -16.385 1.00 95.50 145 LEU A CA 1
ATOM 1119 C C . LEU A 1 145 ? 22.798 -0.251 -17.762 1.00 95.50 145 LEU A C 1
ATOM 1121 O O . LEU A 1 145 ? 23.648 -0.313 -18.647 1.00 95.50 145 LEU A O 1
ATOM 1125 N N . VAL A 1 146 ? 21.527 -0.600 -17.982 1.00 91.50 146 VAL A N 1
ATOM 1126 C CA . VAL A 1 146 ? 21.039 -1.083 -19.284 1.00 91.50 146 VAL A CA 1
ATOM 1127 C C . VAL A 1 146 ? 21.178 -0.006 -20.361 1.00 91.50 146 VAL A C 1
ATOM 1129 O O . VAL A 1 146 ? 21.606 -0.307 -21.474 1.00 91.50 146 VAL A O 1
ATOM 1132 N N . GLN A 1 147 ? 20.860 1.253 -20.045 1.00 87.19 147 GLN A N 1
ATOM 1133 C CA . GLN A 1 147 ? 21.040 2.366 -20.981 1.00 87.19 147 GLN A CA 1
ATOM 1134 C C . GLN A 1 147 ? 22.512 2.585 -21.338 1.00 87.19 147 GLN A C 1
ATOM 1136 O O . GLN A 1 147 ? 22.823 2.840 -22.502 1.00 87.19 147 GLN A O 1
ATOM 1141 N N . GLN A 1 148 ? 23.417 2.473 -20.365 1.00 92.50 148 GLN A N 1
ATOM 1142 C CA . GLN A 1 148 ? 24.849 2.599 -20.612 1.00 92.50 148 GLN A CA 1
ATOM 1143 C C . GLN A 1 148 ? 25.363 1.450 -21.481 1.00 92.50 148 GLN A C 1
ATOM 1145 O O . GLN A 1 148 ? 25.993 1.691 -22.507 1.00 92.50 148 GLN A O 1
ATOM 1150 N N . LEU A 1 149 ? 24.995 0.213 -21.141 1.00 92.62 149 LEU A N 1
ATOM 1151 C CA . LEU A 1 149 ? 25.352 -0.962 -21.927 1.00 92.62 149 LEU A CA 1
ATOM 1152 C C . LEU A 1 149 ? 24.847 -0.853 -23.372 1.00 92.62 149 LEU A C 1
ATOM 1154 O O . LEU A 1 149 ? 25.577 -1.178 -24.302 1.00 92.62 149 LEU A O 1
ATOM 1158 N N . ALA A 1 150 ? 23.625 -0.353 -23.583 1.00 87.50 150 ALA A N 1
ATOM 1159 C CA . ALA A 1 150 ? 23.079 -0.135 -24.921 1.00 87.50 150 ALA A CA 1
ATOM 1160 C C . ALA A 1 150 ? 23.898 0.886 -25.732 1.00 87.50 150 ALA A C 1
ATOM 1162 O O . ALA A 1 150 ? 24.132 0.674 -26.926 1.00 87.50 150 ALA A O 1
ATOM 1163 N N . LYS A 1 151 ? 24.367 1.970 -25.096 1.00 86.69 151 LYS A N 1
ATOM 1164 C CA . LYS A 1 151 ? 25.244 2.967 -25.733 1.00 86.69 151 LYS A CA 1
ATOM 1165 C C . LYS A 1 151 ? 26.594 2.369 -26.109 1.00 86.69 151 LYS A C 1
ATOM 1167 O O . LYS A 1 151 ? 27.016 2.519 -27.253 1.00 86.69 151 LYS A O 1
ATOM 1172 N N . ASP A 1 152 ? 27.233 1.660 -25.184 1.00 90.88 152 ASP A N 1
ATOM 1173 C CA . ASP A 1 152 ? 28.551 1.055 -25.405 1.00 90.88 152 ASP A CA 1
ATOM 1174 C C . ASP A 1 152 ? 28.490 0.007 -26.521 1.00 90.88 152 ASP A C 1
ATOM 1176 O O . ASP A 1 152 ? 29.329 -0.028 -27.424 1.00 90.88 152 ASP A O 1
ATOM 1180 N N . LEU A 1 153 ? 27.435 -0.806 -26.514 1.00 89.50 153 LEU A N 1
ATOM 1181 C CA . LEU A 1 153 ? 27.211 -1.830 -27.521 1.00 89.50 153 LEU A CA 1
ATOM 1182 C C . LEU A 1 153 ? 26.894 -1.222 -28.899 1.00 89.50 153 LEU A C 1
ATOM 1184 O O . LEU A 1 153 ? 27.359 -1.728 -29.923 1.00 89.50 153 LEU A O 1
ATOM 1188 N N . THR A 1 154 ? 26.169 -0.100 -28.937 1.00 86.31 154 THR A N 1
ATOM 1189 C CA . THR A 1 154 ? 25.960 0.678 -30.168 1.00 86.31 154 THR A CA 1
ATOM 1190 C C . THR A 1 154 ? 27.286 1.226 -30.690 1.00 86.31 154 THR A C 1
ATOM 1192 O O . THR A 1 154 ? 27.605 1.012 -31.855 1.00 86.31 154 THR A O 1
ATOM 1195 N N . ALA A 1 155 ? 28.110 1.842 -29.837 1.00 87.31 155 ALA A N 1
ATOM 1196 C CA . ALA A 1 155 ? 29.416 2.373 -30.227 1.00 87.31 155 ALA A CA 1
ATOM 1197 C C . ALA A 1 155 ? 30.332 1.286 -30.814 1.00 87.31 155 ALA A C 1
ATOM 1199 O O . ALA A 1 155 ? 30.956 1.497 -31.856 1.00 87.31 155 ALA A O 1
ATOM 1200 N N . LEU A 1 156 ? 30.362 0.100 -30.199 1.00 87.94 156 LEU A N 1
ATOM 1201 C CA . LEU A 1 156 ? 31.127 -1.037 -30.708 1.00 87.94 156 LEU A CA 1
ATOM 1202 C C . LEU A 1 156 ? 30.595 -1.525 -32.065 1.00 87.94 156 LEU A C 1
ATOM 1204 O O . LEU A 1 156 ? 31.373 -1.799 -32.980 1.00 87.94 156 LEU A O 1
ATOM 1208 N N . THR A 1 157 ? 29.270 -1.577 -32.220 1.00 84.94 157 THR A N 1
ATOM 1209 C CA . THR A 1 157 ? 28.615 -1.929 -33.490 1.00 84.94 157 THR A CA 1
ATOM 1210 C C . THR A 1 157 ? 28.986 -0.932 -34.593 1.00 84.94 157 THR A C 1
ATOM 1212 O O . THR A 1 157 ? 29.325 -1.339 -35.706 1.00 84.94 157 THR A O 1
ATOM 1215 N N . CYS A 1 158 ? 29.024 0.365 -34.275 1.00 83.00 158 CYS A N 1
ATOM 1216 C CA . CYS A 1 158 ? 29.453 1.411 -35.203 1.00 83.00 158 CYS A CA 1
ATOM 1217 C C . CYS A 1 158 ? 30.907 1.254 -35.635 1.00 83.00 158 CYS A C 1
ATOM 1219 O O . CYS A 1 158 ? 31.212 1.345 -36.824 1.00 83.00 158 CYS A O 1
ATOM 1221 N N . GLN A 1 159 ? 31.807 0.994 -34.684 1.00 85.38 159 GLN A N 1
ATOM 1222 C CA . GLN A 1 159 ? 33.221 0.772 -34.982 1.00 85.38 159 GLN A CA 1
ATOM 1223 C C . GLN A 1 159 ? 33.404 -0.435 -35.911 1.00 85.38 159 GLN A C 1
ATOM 1225 O O . GLN A 1 159 ? 34.136 -0.348 -36.898 1.00 85.38 159 GLN A O 1
ATOM 1230 N N . ALA A 1 160 ? 32.683 -1.532 -35.663 1.00 84.06 160 ALA A N 1
ATOM 1231 C CA . ALA A 1 160 ? 32.714 -2.710 -36.527 1.00 84.06 160 ALA A CA 1
ATOM 1232 C C . ALA A 1 160 ? 32.203 -2.411 -37.952 1.00 84.06 160 ALA A C 1
ATOM 1234 O O . ALA A 1 160 ? 32.820 -2.832 -38.935 1.00 84.06 160 ALA A O 1
ATOM 1235 N N . ALA A 1 161 ? 31.111 -1.651 -38.088 1.00 80.00 161 ALA A N 1
ATOM 1236 C CA . ALA A 1 161 ? 30.573 -1.241 -39.387 1.00 80.00 161 ALA A CA 1
ATOM 1237 C C . ALA A 1 161 ? 31.534 -0.318 -40.162 1.00 80.00 161 ALA A C 1
ATOM 1239 O O . ALA A 1 161 ? 31.715 -0.477 -41.374 1.00 80.00 161 ALA A O 1
ATOM 1240 N N . ALA A 1 162 ? 32.199 0.610 -39.469 1.00 80.75 162 ALA A N 1
ATOM 1241 C CA . ALA A 1 162 ? 33.203 1.494 -40.056 1.00 80.75 162 ALA A CA 1
ATOM 1242 C C . ALA A 1 162 ? 34.418 0.713 -40.583 1.00 80.75 162 ALA A C 1
ATOM 1244 O O . ALA A 1 162 ? 34.859 0.950 -41.708 1.00 80.75 162 ALA A O 1
ATOM 1245 N N . LEU A 1 163 ? 34.909 -0.271 -39.820 1.00 82.00 163 LEU A N 1
ATOM 1246 C CA . LEU A 1 163 ? 36.000 -1.152 -40.251 1.00 82.00 163 LEU A CA 1
ATOM 1247 C C . LEU A 1 163 ? 35.607 -1.990 -41.475 1.00 82.00 163 LEU A C 1
ATOM 1249 O O . LEU A 1 163 ? 36.379 -2.095 -42.425 1.00 82.00 163 LEU A O 1
ATOM 1253 N N . LYS A 1 164 ? 34.386 -2.541 -41.498 1.00 81.19 164 LYS A N 1
ATOM 1254 C CA . LYS A 1 164 ? 33.889 -3.343 -42.627 1.00 81.19 164 LYS A CA 1
ATOM 1255 C C . LYS A 1 164 ? 33.713 -2.525 -43.912 1.00 81.19 164 LYS A C 1
ATOM 1257 O O . LYS A 1 164 ? 33.918 -3.049 -45.002 1.00 81.19 164 LYS A O 1
ATOM 1262 N N . SER A 1 165 ? 33.324 -1.258 -43.791 1.00 76.50 165 SER A N 1
ATOM 1263 C CA . SER A 1 165 ? 33.081 -0.348 -44.922 1.00 76.50 165 SER A CA 1
ATOM 1264 C C . SER A 1 165 ? 34.302 0.488 -45.319 1.00 76.50 165 SER A C 1
ATOM 1266 O O . SER A 1 165 ? 34.174 1.391 -46.145 1.00 76.50 165 SER A O 1
ATOM 1268 N N . ASN A 1 166 ? 35.476 0.214 -44.732 1.00 77.00 166 ASN A N 1
ATOM 1269 C CA . ASN A 1 166 ? 36.716 0.961 -44.958 1.00 77.00 166 ASN A CA 1
ATOM 1270 C C . ASN A 1 166 ? 36.545 2.484 -44.742 1.00 77.00 166 ASN A C 1
ATOM 1272 O O . ASN A 1 166 ? 37.106 3.297 -45.473 1.00 77.00 166 ASN A O 1
ATOM 1276 N N . GLY A 1 167 ? 35.708 2.865 -43.768 1.00 67.25 167 GLY A N 1
ATOM 1277 C CA . GLY A 1 167 ? 35.393 4.259 -43.435 1.00 67.25 167 GLY A CA 1
ATOM 1278 C C . GLY A 1 167 ? 34.292 4.919 -44.277 1.00 67.25 167 GLY A C 1
ATOM 1279 O O . GLY A 1 167 ? 34.044 6.107 -44.098 1.00 67.25 167 GLY A O 1
ATOM 1280 N N . SER A 1 168 ? 33.617 4.190 -45.176 1.00 65.06 168 SER A N 1
ATOM 1281 C CA . SER A 1 168 ? 32.586 4.751 -46.069 1.00 65.06 168 SER A CA 1
ATOM 1282 C C . SER A 1 168 ? 31.152 4.740 -45.502 1.00 65.06 168 SER A C 1
ATOM 1284 O O . SER A 1 168 ? 30.250 5.275 -46.152 1.00 65.06 168 SER A O 1
ATOM 1286 N N . ALA A 1 169 ? 30.900 4.119 -44.342 1.00 66.88 169 ALA A N 1
ATOM 1287 C CA . ALA A 1 169 ? 29.568 4.100 -43.724 1.00 66.88 169 ALA A CA 1
ATOM 1288 C C . ALA A 1 169 ? 29.120 5.514 -43.308 1.00 66.88 169 ALA A C 1
ATOM 1290 O O . ALA A 1 169 ? 29.823 6.198 -42.567 1.00 66.88 169 ALA A O 1
ATOM 1291 N N . ARG A 1 170 ? 27.944 5.946 -43.789 1.00 62.81 170 ARG A N 1
ATOM 1292 C CA . ARG A 1 170 ? 27.413 7.309 -43.590 1.00 62.81 170 ARG A CA 1
ATOM 1293 C C . ARG A 1 170 ? 26.594 7.495 -42.312 1.00 62.81 170 ARG A C 1
ATOM 1295 O O . ARG A 1 170 ? 26.508 8.617 -41.829 1.00 62.81 170 ARG A O 1
ATOM 1302 N N . ALA A 1 171 ? 26.039 6.425 -41.751 1.00 67.12 171 ALA A N 1
ATOM 1303 C CA . ALA A 1 171 ? 25.310 6.458 -40.490 1.00 67.12 171 ALA A CA 1
ATOM 1304 C C . ALA A 1 171 ? 25.465 5.128 -39.746 1.00 67.12 171 ALA A C 1
ATOM 1306 O O . ALA A 1 171 ? 25.664 4.073 -40.352 1.00 67.12 171 ALA A O 1
ATOM 1307 N N . CYS A 1 172 ? 25.408 5.194 -38.418 1.00 79.88 172 CYS A N 1
ATOM 1308 C CA . CYS A 1 172 ? 25.390 4.024 -37.557 1.00 79.88 172 CYS A CA 1
ATOM 1309 C C . CYS A 1 172 ? 24.131 4.046 -36.701 1.00 79.88 172 CYS A C 1
ATOM 1311 O O . CYS A 1 172 ? 23.840 5.051 -36.054 1.00 79.88 172 CYS A O 1
ATOM 1313 N N . CYS A 1 173 ? 23.430 2.917 -36.674 1.00 86.12 173 CYS A N 1
ATOM 1314 C CA . CYS A 1 173 ? 22.206 2.759 -35.913 1.00 86.12 173 CYS A CA 1
ATOM 1315 C C . CYS A 1 173 ? 22.402 1.863 -34.688 1.00 86.12 173 CYS A C 1
ATOM 1317 O O . CYS A 1 173 ? 23.291 1.002 -34.686 1.00 86.12 173 CYS A O 1
ATOM 1319 N N . PRO A 1 174 ? 21.571 2.041 -33.645 1.00 85.75 174 PRO A N 1
ATOM 1320 C CA . PRO A 1 174 ? 21.563 1.135 -32.509 1.00 85.75 174 PRO A CA 1
ATOM 1321 C C . PRO A 1 174 ? 21.285 -0.312 -32.934 1.00 85.75 174 PRO A C 1
ATOM 1323 O O . PRO A 1 174 ? 20.768 -0.600 -34.014 1.00 85.75 174 PRO A O 1
ATOM 1326 N N . LEU A 1 175 ? 21.616 -1.261 -32.065 1.00 80.94 175 LEU A N 1
ATOM 1327 C CA . LEU A 1 175 ? 21.408 -2.674 -32.368 1.00 80.94 175 LEU A CA 1
ATOM 1328 C C . LEU A 1 175 ? 19.942 -3.020 -32.605 1.00 80.94 175 LEU A C 1
ATOM 1330 O O . LEU A 1 175 ? 19.078 -2.697 -31.792 1.00 80.94 175 LEU A O 1
ATOM 1334 N N . ASN A 1 176 ? 19.695 -3.775 -33.678 1.00 84.00 176 ASN A N 1
ATOM 1335 C CA . ASN A 1 176 ? 18.363 -4.128 -34.181 1.00 84.00 176 ASN A CA 1
ATOM 1336 C C . ASN A 1 176 ? 17.560 -2.940 -34.743 1.00 84.00 176 ASN A C 1
ATOM 1338 O O . ASN A 1 176 ? 16.338 -3.037 -34.856 1.00 84.00 176 ASN A O 1
ATOM 1342 N N . TRP A 1 177 ? 18.235 -1.845 -35.095 1.00 90.00 177 TRP A N 1
ATOM 1343 C CA . TRP A 1 177 ? 17.676 -0.749 -35.882 1.00 90.00 177 TRP A CA 1
ATOM 1344 C C . TRP A 1 177 ? 18.200 -0.836 -37.313 1.00 90.00 177 TRP A C 1
ATOM 1346 O O . TRP A 1 177 ? 19.314 -1.306 -37.549 1.00 90.00 177 TRP A O 1
ATOM 1356 N N . LEU A 1 178 ? 17.389 -0.384 -38.262 1.00 89.88 178 LEU A N 1
ATOM 1357 C CA . LEU A 1 178 ? 17.728 -0.354 -39.679 1.00 89.88 178 LEU A CA 1
ATOM 1358 C C . LEU A 1 178 ? 18.072 1.070 -40.096 1.00 89.88 178 LEU A C 1
ATOM 1360 O O . LEU A 1 178 ? 17.387 2.008 -39.702 1.00 89.88 178 LEU A O 1
ATOM 1364 N N . GLU A 1 179 ? 19.141 1.218 -40.869 1.00 88.75 179 GLU A N 1
ATOM 1365 C CA . GLU A 1 179 ? 19.552 2.502 -41.432 1.00 88.75 179 GLU A CA 1
ATOM 1366 C C . GLU A 1 179 ? 18.876 2.711 -42.786 1.00 88.75 179 GLU A C 1
ATOM 1368 O O . GLU A 1 179 ? 18.860 1.801 -43.617 1.00 88.75 179 GLU A O 1
ATOM 1373 N N . HIS A 1 180 ? 18.320 3.901 -42.988 1.00 89.94 180 HIS A N 1
ATOM 1374 C CA . HIS A 1 180 ? 17.801 4.349 -44.272 1.00 89.94 180 HIS A CA 1
ATOM 1375 C C . HIS A 1 180 ? 17.968 5.868 -44.382 1.00 89.94 180 HIS A C 1
ATOM 1377 O O . HIS A 1 180 ? 17.524 6.613 -43.510 1.00 89.94 180 HIS A O 1
ATOM 1383 N N . GLU A 1 181 ? 18.653 6.318 -45.435 1.00 87.81 181 GLU A N 1
ATOM 1384 C CA . GLU A 1 181 ? 18.902 7.736 -45.744 1.00 87.81 181 GLU A CA 1
ATOM 1385 C C . GLU A 1 181 ? 19.473 8.571 -44.578 1.00 87.81 181 GLU A C 1
ATOM 1387 O O . GLU A 1 181 ? 19.176 9.753 -44.419 1.00 87.81 181 GLU A O 1
ATOM 1392 N N . GLY A 1 182 ? 20.337 7.975 -43.753 1.00 85.19 182 GLY A N 1
ATOM 1393 C CA . GLY A 1 182 ? 20.945 8.642 -42.600 1.00 85.19 182 GLY A CA 1
ATOM 1394 C C . GLY A 1 182 ? 20.078 8.661 -41.338 1.00 85.19 182 GLY A C 1
ATOM 1395 O O . GLY A 1 182 ? 20.523 9.186 -40.316 1.00 85.19 182 GLY A O 1
ATOM 1396 N N . SER A 1 183 ? 18.886 8.063 -41.382 1.00 89.44 183 SER A N 1
ATOM 1397 C CA . SER A 1 183 ? 17.986 7.883 -40.241 1.00 89.44 183 SER A CA 1
ATOM 1398 C C . SER A 1 183 ? 17.938 6.423 -39.787 1.00 89.44 183 SER A C 1
ATOM 1400 O O . SER A 1 183 ? 18.213 5.500 -40.554 1.00 89.44 183 SER A O 1
ATOM 1402 N N . CYS A 1 184 ? 17.593 6.205 -38.516 1.00 91.31 184 CYS A N 1
ATOM 1403 C CA . CYS A 1 184 ? 17.518 4.878 -37.909 1.00 91.31 184 CYS A CA 1
ATOM 1404 C C . CYS A 1 184 ? 16.077 4.519 -37.551 1.00 91.31 184 CYS A C 1
ATOM 1406 O O . CYS A 1 184 ? 15.401 5.274 -36.853 1.00 91.31 184 CYS A O 1
ATOM 1408 N N . TYR A 1 185 ? 15.645 3.325 -37.948 1.00 92.88 185 TYR A N 1
ATOM 1409 C CA . TYR A 1 185 ? 14.271 2.853 -37.806 1.00 92.88 185 TYR A CA 1
ATOM 1410 C C . TYR A 1 185 ? 14.208 1.597 -36.944 1.00 92.88 185 TYR A C 1
ATOM 1412 O O . TYR A 1 185 ? 14.966 0.644 -37.144 1.00 92.88 185 TYR A O 1
ATOM 1420 N N . TRP A 1 186 ? 13.269 1.578 -35.998 1.00 92.69 186 TRP A N 1
ATOM 1421 C CA . TRP A 1 186 ? 13.003 0.423 -35.149 1.00 92.69 186 TRP A CA 1
ATOM 1422 C C . TRP A 1 186 ? 11.559 -0.036 -35.264 1.00 92.69 186 TRP A C 1
ATOM 1424 O O . TRP A 1 186 ? 10.617 0.712 -35.007 1.00 92.69 186 TRP A O 1
ATOM 1434 N N . PHE A 1 187 ? 11.400 -1.310 -35.606 1.00 91.31 187 PHE A N 1
ATOM 1435 C CA . PHE A 1 187 ? 10.104 -1.940 -35.797 1.00 91.31 187 PHE A CA 1
ATOM 1436 C C . PHE A 1 187 ? 9.751 -2.757 -34.552 1.00 91.31 187 PHE A C 1
ATOM 1438 O O . PHE A 1 187 ? 10.290 -3.842 -34.310 1.00 91.31 187 PHE A O 1
ATOM 1445 N N . SER A 1 188 ? 8.856 -2.209 -33.726 1.00 88.06 188 SER A N 1
ATOM 1446 C CA . SER A 1 188 ? 8.398 -2.868 -32.500 1.00 88.06 188 SER A CA 1
ATOM 1447 C C . SER A 1 188 ? 7.666 -4.175 -32.813 1.00 88.06 188 SER A C 1
ATOM 1449 O O . SER A 1 188 ? 6.806 -4.236 -33.689 1.00 88.06 188 SER A O 1
ATOM 1451 N N . ARG A 1 189 ? 7.961 -5.230 -32.044 1.00 85.50 189 ARG A N 1
ATOM 1452 C CA . ARG A 1 189 ? 7.263 -6.527 -32.141 1.00 85.50 189 ARG A CA 1
ATOM 1453 C C . ARG A 1 189 ? 5.960 -6.568 -31.339 1.00 85.50 189 ARG A C 1
ATOM 1455 O O . ARG A 1 189 ? 5.173 -7.497 -31.495 1.00 85.50 189 ARG A O 1
ATOM 1462 N N . SER A 1 190 ? 5.745 -5.601 -30.446 1.00 85.88 190 SER A N 1
ATOM 1463 C CA . SER A 1 190 ? 4.581 -5.561 -29.557 1.00 85.88 190 SER A CA 1
ATOM 1464 C C . SER A 1 190 ? 3.571 -4.523 -30.023 1.00 85.88 190 SER A C 1
ATOM 1466 O O . SER A 1 190 ? 3.926 -3.360 -30.201 1.00 85.88 190 SER A O 1
ATOM 1468 N N . LYS A 1 191 ? 2.300 -4.919 -30.124 1.00 86.88 191 LYS A N 1
ATOM 1469 C CA . LYS A 1 191 ? 1.194 -3.989 -30.366 1.00 86.88 191 LYS A CA 1
ATOM 1470 C C . LYS A 1 191 ? 0.821 -3.294 -29.058 1.00 86.88 191 LYS A C 1
ATOM 1472 O O . LYS A 1 191 ? 0.602 -3.957 -28.045 1.00 86.88 191 LYS A O 1
ATOM 1477 N N . LYS A 1 192 ? 0.767 -1.968 -29.082 1.00 86.81 192 LYS A N 1
ATOM 1478 C CA . LYS A 1 192 ? 0.369 -1.113 -27.956 1.00 86.81 192 LYS A CA 1
ATOM 1479 C C . LYS A 1 192 ? -0.596 -0.044 -28.466 1.00 86.81 192 LYS A C 1
ATOM 1481 O O . LYS A 1 192 ? -0.579 0.216 -29.670 1.00 86.81 192 LYS A O 1
ATOM 1486 N N . PRO A 1 193 ? -1.435 0.565 -27.616 1.00 90.88 193 PRO A N 1
ATOM 1487 C CA . PRO A 1 193 ? -2.153 1.766 -28.016 1.00 90.88 193 PRO A CA 1
ATOM 1488 C C . PRO A 1 193 ? -1.159 2.896 -28.332 1.00 90.88 193 PRO A C 1
ATOM 1490 O O . PRO A 1 193 ? 0.003 2.853 -27.919 1.00 90.88 193 PRO A O 1
ATOM 1493 N N . TRP A 1 194 ? -1.599 3.870 -29.130 1.00 90.25 194 TRP A N 1
ATOM 1494 C CA . TRP A 1 194 ? -0.741 4.944 -29.643 1.00 90.25 194 TRP A CA 1
ATOM 1495 C C . TRP A 1 194 ? 0.073 5.676 -28.552 1.00 90.25 194 TRP A C 1
ATOM 1497 O O . TRP A 1 194 ? 1.291 5.767 -28.715 1.00 90.25 194 TRP A O 1
ATOM 1507 N N . PRO A 1 195 ? -0.513 6.137 -27.423 1.00 90.69 195 PRO A N 1
ATOM 1508 C CA . PRO A 1 195 ? 0.257 6.877 -26.419 1.00 90.69 195 PRO A CA 1
ATOM 1509 C C . PRO A 1 195 ? 1.335 6.020 -25.739 1.00 90.69 195 PRO A C 1
ATOM 1511 O O . PRO A 1 195 ? 2.434 6.505 -25.466 1.00 90.69 195 PRO A O 1
ATOM 1514 N N . GLU A 1 196 ? 1.083 4.731 -25.504 1.00 90.88 196 GLU A N 1
ATOM 1515 C CA . GLU A 1 196 ? 2.093 3.814 -24.972 1.00 90.88 196 GLU A CA 1
ATOM 1516 C C . GLU A 1 196 ? 3.168 3.468 -26.005 1.00 90.88 196 GLU A C 1
ATOM 1518 O O . GLU A 1 196 ? 4.316 3.234 -25.623 1.00 90.88 196 GLU A O 1
ATOM 1523 N N . ALA A 1 197 ? 2.813 3.419 -27.291 1.00 91.31 197 ALA A N 1
ATOM 1524 C CA . ALA A 1 197 ? 3.766 3.212 -28.375 1.00 91.31 197 ALA A CA 1
ATOM 1525 C C . ALA A 1 197 ? 4.733 4.402 -28.495 1.00 91.31 197 ALA A C 1
ATOM 1527 O O . ALA A 1 197 ? 5.945 4.194 -28.506 1.00 91.31 197 ALA A O 1
ATOM 1528 N N . GLU A 1 198 ? 4.223 5.636 -28.466 1.00 92.25 198 GLU A N 1
ATOM 1529 C CA . GLU A 1 198 ? 5.049 6.851 -28.454 1.00 92.25 198 GLU A CA 1
ATOM 1530 C C . GLU A 1 198 ? 5.952 6.900 -27.217 1.00 92.25 198 GLU A C 1
ATOM 1532 O O . GLU A 1 198 ? 7.163 7.092 -27.329 1.00 92.25 198 GLU A O 1
ATOM 1537 N N . LYS A 1 199 ? 5.408 6.608 -26.030 1.00 92.31 199 LYS A N 1
ATOM 1538 C CA . LYS A 1 199 ? 6.210 6.510 -24.803 1.00 92.31 199 LYS A CA 1
ATOM 1539 C C . LYS A 1 199 ? 7.318 5.458 -24.919 1.00 92.31 199 LYS A C 1
ATOM 1541 O O . LYS A 1 199 ? 8.412 5.655 -24.393 1.00 92.31 199 LYS A O 1
ATOM 1546 N N . GLN A 1 200 ? 7.064 4.335 -25.591 1.00 90.69 200 GLN A N 1
ATOM 1547 C CA . GLN A 1 200 ? 8.078 3.304 -25.817 1.00 90.69 200 GLN A CA 1
ATOM 1548 C C . GLN A 1 200 ? 9.194 3.795 -26.747 1.00 90.69 200 GLN A C 1
ATOM 1550 O O . GLN A 1 200 ? 10.362 3.538 -26.453 1.00 90.69 200 GLN A O 1
ATOM 1555 N N . CYS A 1 201 ? 8.860 4.521 -27.815 1.00 91.69 201 CYS A N 1
ATOM 1556 C CA . CYS A 1 201 ? 9.851 5.163 -28.678 1.00 91.69 201 CYS A CA 1
ATOM 1557 C C . CYS A 1 201 ? 10.691 6.186 -27.897 1.00 91.69 201 CYS A C 1
ATOM 1559 O O . CYS A 1 201 ? 11.919 6.139 -27.963 1.00 91.69 201 CYS A O 1
ATOM 1561 N N . GLN A 1 202 ? 10.062 7.016 -27.059 1.00 91.06 202 GLN A N 1
ATOM 1562 C CA . GLN A 1 202 ? 10.757 8.010 -26.228 1.00 91.06 202 GLN A CA 1
ATOM 1563 C C . GLN A 1 202 ? 11.734 7.370 -25.237 1.00 91.06 202 GLN A C 1
ATOM 1565 O O . GLN A 1 202 ? 12.829 7.885 -25.015 1.00 91.06 202 GLN A O 1
ATOM 1570 N N . LEU A 1 203 ? 11.388 6.205 -24.675 1.00 88.06 203 LEU A N 1
ATOM 1571 C CA . LEU A 1 203 ? 12.299 5.431 -23.821 1.00 88.06 203 LEU A CA 1
ATOM 1572 C C . LEU A 1 203 ? 13.547 4.932 -24.567 1.00 88.06 203 LEU A C 1
ATOM 1574 O O . LEU A 1 203 ? 14.564 4.669 -23.926 1.00 88.06 203 LEU A O 1
ATOM 1578 N N . GLN A 1 204 ? 13.474 4.808 -25.893 1.00 86.06 204 GLN A N 1
ATOM 1579 C CA . GLN A 1 204 ? 14.601 4.497 -26.774 1.00 86.06 204 GLN A CA 1
ATOM 1580 C C . GLN A 1 204 ? 15.252 5.759 -27.372 1.00 86.06 204 GLN A C 1
ATOM 1582 O O . GLN A 1 204 ? 16.060 5.647 -28.289 1.00 86.06 204 GLN A O 1
ATOM 1587 N N . ASN A 1 205 ? 14.923 6.951 -26.855 1.00 86.62 205 ASN A N 1
ATOM 1588 C CA . ASN A 1 205 ? 15.385 8.241 -27.371 1.00 86.62 205 ASN A CA 1
ATOM 1589 C C . ASN A 1 205 ? 15.027 8.459 -28.857 1.00 86.62 205 ASN A C 1
ATOM 1591 O O . ASN A 1 205 ? 15.834 8.964 -29.636 1.00 86.62 205 ASN A O 1
ATOM 1595 N N . ALA A 1 206 ? 13.816 8.047 -29.235 1.00 91.50 206 ALA A N 1
ATOM 1596 C CA . ALA A 1 206 ? 13.239 8.197 -30.565 1.00 91.50 206 ALA A CA 1
ATOM 1597 C C . ALA A 1 206 ? 11.754 8.583 -30.472 1.00 91.50 206 ALA A C 1
ATOM 1599 O O . ALA A 1 206 ? 11.197 8.708 -29.384 1.00 91.50 206 ALA A O 1
ATOM 1600 N N . HIS A 1 207 ? 11.101 8.726 -31.621 1.00 94.44 207 HIS A N 1
ATOM 1601 C CA . HIS A 1 207 ? 9.674 9.024 -31.733 1.00 94.44 207 HIS A CA 1
ATOM 1602 C C . HIS A 1 207 ? 9.016 8.069 -32.726 1.00 94.44 207 HIS A C 1
ATOM 1604 O O . HIS A 1 207 ? 9.708 7.415 -33.513 1.00 94.44 207 HIS A O 1
ATOM 1610 N N . LEU A 1 208 ? 7.687 7.960 -32.688 1.00 94.19 208 LEU A N 1
ATOM 1611 C CA . LEU A 1 208 ? 6.961 7.302 -33.770 1.00 94.19 208 LEU A CA 1
ATOM 1612 C C . LEU A 1 208 ? 7.276 7.990 -35.108 1.00 94.19 208 LEU A C 1
ATOM 1614 O O . LEU A 1 208 ? 7.337 9.215 -35.191 1.00 94.19 208 LEU A O 1
ATOM 1618 N N . VAL A 1 209 ? 7.478 7.186 -36.156 1.00 93.69 209 VAL A N 1
ATOM 1619 C CA . VAL A 1 209 ? 7.952 7.670 -37.460 1.00 93.69 209 VAL A CA 1
ATOM 1620 C C . VAL A 1 209 ? 6.973 8.664 -38.086 1.00 93.69 209 VAL A C 1
ATOM 1622 O O . VAL A 1 209 ? 5.772 8.399 -38.160 1.00 93.69 209 VAL A O 1
ATOM 1625 N N . VAL A 1 210 ? 7.491 9.796 -38.557 1.00 92.50 210 VAL A N 1
ATOM 1626 C CA . VAL A 1 210 ? 6.764 10.759 -39.391 1.00 92.50 210 VAL A CA 1
ATOM 1627 C C . VAL A 1 210 ? 7.368 10.676 -40.781 1.00 92.50 210 VAL A C 1
ATOM 1629 O O . VAL A 1 210 ? 8.546 10.969 -40.942 1.00 92.50 210 VAL A O 1
ATOM 1632 N N . ILE A 1 211 ? 6.569 10.250 -41.754 1.00 90.81 211 ILE A N 1
ATOM 1633 C CA . ILE A 1 211 ? 7.020 10.020 -43.126 1.00 90.81 211 ILE A CA 1
ATOM 1634 C C . ILE A 1 211 ? 7.138 11.355 -43.868 1.00 90.81 211 ILE A C 1
ATOM 1636 O O . ILE A 1 211 ? 6.159 12.099 -43.958 1.00 90.81 211 ILE A O 1
ATOM 1640 N N . ASN A 1 212 ? 8.318 11.641 -44.419 1.00 90.00 212 ASN A N 1
ATOM 1641 C CA . ASN A 1 212 ? 8.652 12.902 -45.087 1.00 90.00 212 ASN A CA 1
ATOM 1642 C C . ASN A 1 212 ? 8.892 12.757 -46.597 1.00 90.00 212 ASN A C 1
ATOM 1644 O O . ASN A 1 212 ? 8.901 13.764 -47.308 1.00 90.00 212 ASN A O 1
ATOM 1648 N N . SER A 1 213 ? 9.077 11.537 -47.105 1.00 92.62 213 SER A N 1
ATOM 1649 C CA . SER A 1 213 ? 9.301 11.267 -48.530 1.00 92.62 213 SER A CA 1
ATOM 1650 C C . SER A 1 213 ? 8.567 10.007 -48.997 1.00 92.62 213 SER A C 1
ATOM 1652 O O . SER A 1 213 ? 8.078 9.207 -48.195 1.00 92.62 213 SER A O 1
ATOM 1654 N N . ARG A 1 214 ? 8.449 9.836 -50.320 1.00 92.94 214 ARG A N 1
ATOM 1655 C CA . ARG A 1 214 ? 7.860 8.617 -50.896 1.00 92.94 214 ARG A CA 1
ATOM 1656 C C . ARG A 1 214 ? 8.802 7.430 -50.715 1.00 92.94 214 ARG A C 1
ATOM 1658 O O . ARG A 1 214 ? 8.353 6.326 -50.446 1.00 92.94 214 ARG A O 1
ATOM 1665 N N . GLU A 1 215 ? 10.092 7.689 -50.821 1.00 94.19 215 GLU A N 1
ATOM 1666 C CA . GLU A 1 215 ? 11.165 6.722 -50.653 1.00 94.19 215 GLU A CA 1
ATOM 1667 C C . GLU A 1 215 ? 11.166 6.163 -49.218 1.00 94.19 215 GLU A C 1
ATOM 1669 O O . GLU A 1 215 ? 11.211 4.948 -49.026 1.00 94.19 215 GLU A O 1
ATOM 1674 N N . GLU A 1 216 ? 10.978 7.032 -48.217 1.00 93.62 216 GLU A N 1
ATOM 1675 C CA . GLU A 1 216 ? 10.825 6.635 -46.815 1.00 93.62 216 GLU A CA 1
ATOM 1676 C C . GLU A 1 216 ? 9.540 5.820 -46.588 1.00 93.62 216 GLU A C 1
ATOM 1678 O O . GLU A 1 216 ? 9.560 4.815 -45.874 1.00 93.62 216 GLU A O 1
ATOM 1683 N N . GLN A 1 217 ? 8.424 6.208 -47.222 1.00 92.25 217 GLN A N 1
ATOM 1684 C CA . GLN A 1 217 ? 7.171 5.444 -47.169 1.00 92.25 217 GLN A CA 1
ATOM 1685 C C . GLN A 1 217 ? 7.360 4.017 -47.697 1.00 92.25 217 GLN A C 1
ATOM 1687 O O . GLN A 1 217 ? 6.901 3.067 -47.058 1.00 92.25 217 GLN A O 1
ATOM 1692 N N . ASP A 1 218 ? 8.013 3.865 -48.850 1.00 93.81 218 ASP A N 1
ATOM 1693 C CA . ASP A 1 218 ? 8.239 2.568 -49.489 1.00 93.81 218 ASP A CA 1
ATOM 1694 C C . ASP A 1 218 ? 9.144 1.681 -48.617 1.00 93.81 218 ASP A C 1
ATOM 1696 O O . ASP A 1 218 ? 8.820 0.514 -48.376 1.00 93.81 218 ASP A O 1
ATOM 1700 N N . PHE A 1 219 ? 10.211 2.254 -48.047 1.00 93.69 219 PHE A N 1
ATOM 1701 C CA . PHE A 1 219 ? 11.085 1.568 -47.093 1.00 93.69 219 PHE A CA 1
ATOM 1702 C C . PHE A 1 219 ? 10.327 1.086 -45.848 1.00 93.69 219 PHE A C 1
ATOM 1704 O O . PHE A 1 219 ? 10.427 -0.085 -45.471 1.00 93.69 219 PHE A O 1
ATOM 1711 N N . VAL A 1 220 ? 9.538 1.954 -45.204 1.00 92.19 220 VAL A N 1
ATOM 1712 C CA . VAL A 1 220 ? 8.755 1.568 -44.019 1.00 92.19 220 VAL A CA 1
ATOM 1713 C C . VAL A 1 220 ? 7.740 0.482 -44.379 1.00 92.19 220 VAL A C 1
ATOM 1715 O O . VAL A 1 220 ? 7.592 -0.487 -43.629 1.00 92.19 220 VAL A O 1
ATOM 1718 N N . GLN A 1 221 ? 7.078 0.599 -45.535 1.00 91.31 221 GLN A N 1
ATOM 1719 C CA . GLN A 1 221 ? 6.066 -0.349 -45.999 1.00 91.31 221 GLN A CA 1
ATOM 1720 C C . GLN A 1 221 ? 6.638 -1.753 -46.253 1.00 91.31 221 GLN A C 1
ATOM 1722 O O . GLN A 1 221 ? 5.986 -2.743 -45.902 1.00 91.31 221 GLN A O 1
ATOM 1727 N N . GLU A 1 222 ? 7.850 -1.847 -46.805 1.00 92.50 222 GLU A N 1
ATOM 1728 C CA . GLU A 1 222 ? 8.564 -3.114 -47.010 1.00 92.50 222 GLU A CA 1
ATOM 1729 C C . GLU A 1 222 ? 8.792 -3.862 -45.684 1.00 92.50 222 GLU A C 1
ATOM 1731 O O . GLU A 1 222 ? 8.643 -5.083 -45.617 1.00 92.50 222 GLU A O 1
ATOM 1736 N N . HIS A 1 223 ? 9.072 -3.128 -44.603 1.00 89.88 223 HIS A N 1
ATOM 1737 C CA . HIS A 1 223 ? 9.462 -3.703 -43.313 1.00 89.88 223 HIS A CA 1
ATOM 1738 C C . HIS A 1 223 ? 8.288 -3.989 -42.366 1.00 89.88 223 HIS A C 1
ATOM 1740 O O . HIS A 1 223 ? 8.372 -4.911 -41.551 1.00 89.88 223 HIS A O 1
ATOM 1746 N N . ILE A 1 224 ? 7.175 -3.250 -42.463 1.00 88.44 224 ILE A N 1
ATOM 1747 C CA . ILE A 1 224 ? 5.952 -3.544 -41.685 1.00 88.44 224 ILE A CA 1
ATOM 1748 C C . ILE A 1 224 ? 5.062 -4.604 -42.352 1.00 88.44 224 ILE A C 1
ATOM 1750 O O . ILE A 1 224 ? 4.213 -5.213 -41.686 1.00 88.44 224 ILE A O 1
ATOM 1754 N N . GLY A 1 225 ? 5.235 -4.832 -43.659 1.00 82.62 225 GLY A N 1
ATOM 1755 C CA . GLY A 1 225 ? 4.397 -5.731 -44.449 1.00 82.62 225 GLY A CA 1
ATOM 1756 C C . GLY A 1 225 ? 2.911 -5.372 -44.334 1.00 82.62 225 GLY A C 1
ATOM 1757 O O . GLY A 1 225 ? 2.522 -4.214 -44.451 1.00 82.62 225 GLY A O 1
ATOM 1758 N N . SER A 1 226 ? 2.059 -6.359 -44.056 1.00 77.38 226 SER A N 1
ATOM 1759 C CA . SER A 1 226 ? 0.611 -6.156 -43.880 1.00 77.38 226 SER A CA 1
ATOM 1760 C C . SER A 1 226 ? 0.195 -5.790 -42.446 1.00 77.38 226 SER A C 1
ATOM 1762 O O . SER A 1 226 ? -0.982 -5.908 -42.098 1.00 77.38 226 SER A O 1
ATOM 1764 N N . SER A 1 227 ? 1.138 -5.430 -41.570 1.00 79.56 227 SER A N 1
ATOM 1765 C CA . SER A 1 227 ? 0.839 -5.125 -40.168 1.00 79.56 227 SER A CA 1
ATOM 1766 C C . SER A 1 227 ? 0.401 -3.674 -39.993 1.00 79.56 227 SER A C 1
ATOM 1768 O O . SER A 1 227 ? 1.088 -2.753 -40.425 1.00 79.56 227 SER A O 1
ATOM 1770 N N . PHE A 1 228 ? -0.705 -3.463 -39.275 1.00 82.06 228 PHE A N 1
ATOM 1771 C CA . PHE A 1 228 ? -1.074 -2.135 -38.787 1.00 82.06 228 PHE A CA 1
ATOM 1772 C C . PHE A 1 228 ? -0.060 -1.674 -37.732 1.00 82.06 228 PHE A C 1
ATOM 1774 O O . PHE A 1 228 ? 0.024 -2.270 -36.654 1.00 82.06 228 PHE A O 1
ATOM 1781 N N . THR A 1 229 ? 0.687 -0.618 -38.055 1.00 87.00 229 THR A N 1
ATOM 1782 C CA . THR A 1 229 ? 1.747 -0.040 -37.219 1.00 87.00 229 THR A CA 1
ATOM 1783 C C . THR A 1 229 ? 1.450 1.434 -36.974 1.00 87.00 229 THR A C 1
ATOM 1785 O O . THR A 1 229 ? 1.047 2.148 -37.892 1.00 87.00 229 THR A O 1
ATOM 1788 N N . TRP A 1 230 ? 1.625 1.892 -35.732 1.00 91.31 230 TRP A N 1
ATOM 1789 C CA . TRP A 1 230 ? 1.454 3.304 -35.399 1.00 91.31 230 TRP A CA 1
ATOM 1790 C C . TRP A 1 230 ? 2.558 4.158 -36.019 1.00 91.31 230 TRP A C 1
ATOM 1792 O O . TRP A 1 230 ? 3.725 3.775 -36.027 1.00 91.31 230 TRP A O 1
ATOM 1802 N N . MET A 1 231 ? 2.168 5.338 -36.488 1.00 89.75 231 MET A N 1
ATOM 1803 C CA . MET A 1 231 ? 3.054 6.388 -36.983 1.00 89.75 231 MET A CA 1
ATOM 1804 C C . MET A 1 231 ? 2.857 7.649 -36.134 1.00 89.75 231 MET A C 1
ATOM 1806 O O . MET A 1 231 ? 1.865 7.764 -35.406 1.00 89.75 231 MET A O 1
ATOM 1810 N N . GLY A 1 232 ? 3.791 8.592 -36.224 1.00 88.94 232 GLY A N 1
ATOM 1811 C CA . GLY A 1 232 ? 3.842 9.844 -35.461 1.00 88.94 232 GLY A CA 1
ATOM 1812 C C . GLY A 1 232 ? 2.796 10.880 -35.874 1.00 88.94 232 GLY A C 1
ATOM 1813 O O . GLY A 1 232 ? 3.046 12.077 -35.798 1.00 88.94 232 GLY A O 1
ATOM 1814 N N . LEU A 1 233 ? 1.628 10.431 -36.331 1.00 80.50 233 LEU A N 1
ATOM 1815 C CA . LEU A 1 233 ? 0.480 11.272 -36.631 1.00 80.50 233 LEU A CA 1
ATOM 1816 C C . LEU A 1 233 ? -0.437 11.275 -35.406 1.00 80.50 233 LEU A C 1
ATOM 1818 O O . LEU A 1 233 ? -1.098 10.275 -35.124 1.00 80.50 233 LEU A O 1
ATOM 1822 N N . SER A 1 234 ? -0.477 12.388 -34.678 1.00 71.62 234 SER A N 1
ATOM 1823 C CA . SER A 1 234 ? -1.476 12.629 -33.638 1.00 71.62 234 SER A CA 1
ATOM 1824 C C . SER A 1 234 ? -2.314 13.852 -33.980 1.00 71.62 234 SER A C 1
ATOM 1826 O O . SER A 1 234 ? -1.806 14.868 -34.447 1.00 71.62 234 SER A O 1
ATOM 1828 N N . ASP A 1 235 ? -3.620 13.732 -33.756 1.00 69.75 235 ASP A N 1
ATOM 1829 C CA . ASP A 1 235 ? -4.548 14.856 -33.752 1.00 69.75 235 ASP A CA 1
ATOM 1830 C C . ASP A 1 235 ? -4.624 15.368 -32.303 1.00 69.75 235 ASP A C 1
ATOM 1832 O O . ASP A 1 235 ? -5.252 14.707 -31.463 1.00 69.75 235 ASP A O 1
ATOM 1836 N N . PRO A 1 236 ? -3.936 16.474 -31.953 1.00 59.75 236 PRO A N 1
ATOM 1837 C CA . PRO A 1 236 ? -3.918 16.970 -30.581 1.00 59.75 236 PRO A CA 1
ATOM 1838 C C . PRO A 1 236 ? -5.326 17.305 -30.065 1.00 59.75 236 PRO A C 1
ATOM 1840 O O . PRO A 1 236 ? -5.557 17.194 -28.861 1.00 59.75 236 PRO A O 1
ATOM 1843 N N . ASP A 1 237 ? -6.280 17.607 -30.953 1.00 58.69 237 ASP A N 1
ATOM 1844 C CA . ASP A 1 237 ? -7.645 18.017 -30.603 1.00 58.69 237 ASP A CA 1
ATOM 1845 C C . ASP A 1 237 ? -8.536 16.836 -30.162 1.00 58.69 237 ASP A C 1
ATOM 1847 O O . ASP A 1 237 ? -9.492 17.000 -29.409 1.00 58.69 237 ASP A O 1
ATOM 1851 N N . ARG A 1 238 ? -8.183 15.596 -30.538 1.00 54.44 238 ARG A N 1
ATOM 1852 C CA . ARG A 1 238 ? -8.914 14.375 -30.130 1.00 54.44 238 ARG A CA 1
ATOM 1853 C C . ARG A 1 238 ? -8.352 13.674 -28.893 1.00 54.44 238 ARG A C 1
ATOM 1855 O O . ARG A 1 238 ? -8.940 12.708 -28.408 1.00 54.44 238 ARG A O 1
ATOM 1862 N N . SER A 1 239 ? -7.226 14.144 -28.360 1.00 50.53 239 SER A N 1
ATOM 1863 C CA . SER A 1 239 ? -6.541 13.508 -27.223 1.00 50.53 239 SER A CA 1
ATOM 1864 C C . SER A 1 239 ? -7.229 13.721 -25.860 1.00 50.53 239 SER A C 1
ATOM 1866 O O . SER A 1 239 ? -6.847 13.089 -24.876 1.00 50.53 239 SER A O 1
ATOM 1868 N N . LEU A 1 240 ? -8.280 14.550 -25.800 1.00 45.66 240 LEU A N 1
ATOM 1869 C CA . LEU A 1 240 ? -9.009 14.878 -24.568 1.00 45.66 240 LEU A CA 1
ATOM 1870 C C . LEU A 1 240 ? -10.205 13.959 -24.249 1.00 45.66 240 LEU A C 1
ATOM 1872 O O . L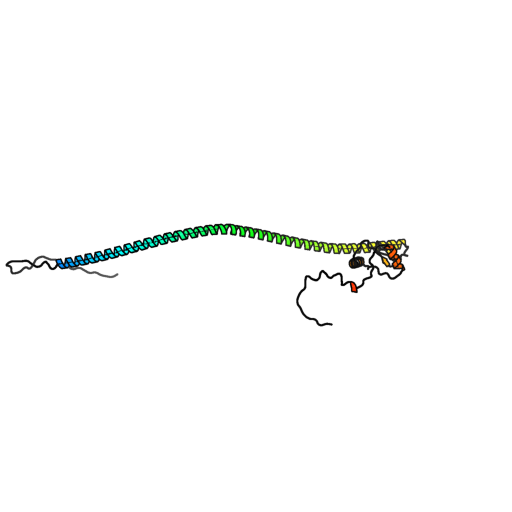EU A 1 240 ? -10.717 14.026 -23.134 1.00 45.66 240 LEU A O 1
ATOM 1876 N N . GLU A 1 241 ? -10.634 13.066 -25.148 1.00 44.91 241 GLU A N 1
ATOM 1877 C CA . GLU A 1 241 ? -11.868 12.282 -24.929 1.00 44.91 241 GLU A CA 1
ATOM 1878 C C . GLU A 1 241 ? -11.672 10.865 -24.352 1.00 44.91 241 GLU A C 1
ATOM 1880 O O . GLU A 1 241 ? -12.653 10.197 -24.036 1.00 44.91 241 GLU A O 1
ATOM 1885 N N . MET A 1 242 ? -10.439 10.395 -24.120 1.00 39.41 242 MET A N 1
ATOM 1886 C CA . MET A 1 242 ? -10.195 9.034 -23.589 1.00 39.41 242 MET A CA 1
ATOM 1887 C C . MET A 1 242 ? -9.468 8.976 -22.234 1.00 39.41 242 MET A C 1
ATOM 1889 O O . MET A 1 242 ? -8.837 7.973 -21.914 1.00 39.41 242 MET A O 1
ATOM 1893 N N . GLY A 1 243 ? -9.581 10.022 -21.406 1.00 42.16 243 GLY A N 1
ATOM 1894 C CA . GLY A 1 243 ? -9.055 10.045 -20.026 1.00 42.16 243 GLY A CA 1
ATOM 1895 C C . GLY A 1 243 ? -10.099 10.305 -18.928 1.00 42.16 243 GLY A C 1
ATOM 1896 O O . GLY A 1 243 ? -9.739 10.579 -17.786 1.00 42.16 243 GLY A O 1
ATOM 1897 N N . GLY A 1 244 ? -11.391 10.281 -19.264 1.00 42.69 244 GLY A N 1
ATOM 1898 C CA . GLY A 1 244 ? -12.467 10.872 -18.459 1.00 42.69 244 GLY A CA 1
ATOM 1899 C C . GLY A 1 244 ? -13.201 9.969 -17.461 1.00 42.69 244 GLY A C 1
ATOM 1900 O O . GLY A 1 244 ? -14.380 10.222 -17.243 1.00 42.69 244 GLY A O 1
ATOM 1901 N N . TRP A 1 245 ? -12.573 8.951 -16.856 1.00 39.62 245 TRP A N 1
ATOM 1902 C CA . TRP A 1 245 ? -13.243 8.137 -15.815 1.00 39.62 245 TRP A CA 1
ATOM 1903 C C . TRP A 1 245 ? -12.578 8.142 -14.426 1.00 39.62 245 TRP A C 1
ATOM 1905 O O . TRP A 1 245 ? -13.243 7.782 -13.461 1.00 39.62 245 TRP A O 1
ATOM 1915 N N . ASP A 1 246 ? -11.357 8.669 -14.268 1.00 45.88 246 ASP A N 1
ATOM 1916 C CA . ASP A 1 246 ? -10.629 8.633 -12.979 1.00 45.88 246 ASP A CA 1
ATOM 1917 C C . ASP A 1 246 ? -10.648 9.952 -12.174 1.00 45.88 246 ASP A C 1
ATOM 1919 O O . ASP A 1 246 ? -9.893 10.113 -11.218 1.00 45.88 246 ASP A O 1
ATOM 1923 N N . ARG A 1 247 ? -11.493 10.936 -12.522 1.00 46.19 247 ARG A N 1
ATOM 1924 C CA . ARG A 1 247 ? -11.539 12.243 -11.816 1.00 46.19 247 ARG A CA 1
ATOM 1925 C C . ARG A 1 247 ? -12.897 12.652 -11.245 1.00 46.19 247 ARG A C 1
ATOM 1927 O O . ARG A 1 247 ? -13.134 13.839 -11.047 1.00 46.19 247 ARG A O 1
ATOM 1934 N N . LEU A 1 248 ? -13.784 11.704 -10.945 1.00 36.91 248 LEU A N 1
ATOM 1935 C CA . LEU A 1 248 ? -15.098 12.016 -10.356 1.00 36.91 248 LEU A CA 1
ATOM 1936 C C . LEU A 1 248 ? -15.344 11.427 -8.962 1.00 36.91 248 LEU A C 1
ATOM 1938 O O . LEU A 1 248 ? -16.499 11.286 -8.573 1.00 36.91 248 LEU A O 1
ATOM 1942 N N . GLN A 1 249 ? -14.300 11.128 -8.182 1.00 39.53 249 GLN A N 1
ATOM 1943 C CA . GLN A 1 249 ? -14.502 10.688 -6.794 1.00 39.53 249 GLN A CA 1
ATOM 1944 C C . GLN A 1 249 ? -14.006 11.616 -5.690 1.00 39.53 249 GLN A C 1
ATOM 1946 O O . GLN A 1 249 ? -14.462 11.425 -4.570 1.00 39.53 249 GLN A O 1
ATOM 1951 N N . ASP A 1 250 ? -13.226 12.666 -5.969 1.00 43.75 250 ASP A N 1
ATOM 1952 C CA . ASP A 1 250 ? -12.579 13.381 -4.856 1.00 43.75 250 ASP A CA 1
ATOM 1953 C C . ASP A 1 250 ? -12.895 14.860 -4.649 1.00 43.75 250 ASP A C 1
ATOM 1955 O O . ASP A 1 250 ? -12.416 15.408 -3.660 1.00 43.75 250 ASP A O 1
ATOM 1959 N N . GLN A 1 251 ? -13.683 15.554 -5.480 1.00 39.12 251 GLN A N 1
ATOM 1960 C CA . GLN A 1 251 ? -13.860 17.001 -5.254 1.00 39.12 251 GLN A CA 1
ATOM 1961 C C . GLN A 1 251 ? -15.261 17.541 -5.573 1.00 39.12 251 GLN A C 1
ATOM 1963 O O . GLN A 1 251 ? -15.565 17.942 -6.692 1.00 39.12 251 GLN A O 1
ATOM 1968 N N . LEU A 1 252 ? -16.080 17.643 -4.526 1.00 31.09 252 LEU A N 1
ATOM 1969 C CA . LEU A 1 252 ? -17.042 18.729 -4.296 1.00 31.09 252 LEU A CA 1
ATOM 1970 C C . LEU A 1 252 ? -17.131 18.960 -2.773 1.00 31.09 252 LEU A C 1
ATOM 1972 O O . LEU A 1 252 ? -17.068 17.968 -2.046 1.00 31.09 252 LEU A O 1
ATOM 1976 N N . PRO A 1 253 ? -17.380 20.185 -2.265 1.00 48.28 253 PRO A N 1
ATOM 1977 C CA . PRO A 1 253 ? -17.527 21.477 -2.944 1.00 48.28 253 PRO A CA 1
ATOM 1978 C C . PRO A 1 253 ? -16.640 22.586 -2.320 1.00 48.28 253 PRO A C 1
ATOM 1980 O O . PRO A 1 253 ? -15.808 22.325 -1.461 1.00 48.28 253 PRO A O 1
ATOM 1983 N N . GLU A 1 254 ? -16.893 23.831 -2.744 1.00 30.36 254 GLU A N 1
ATOM 1984 C CA . GLU A 1 254 ? -16.473 25.098 -2.117 1.00 30.36 254 GLU A CA 1
ATOM 1985 C C . GLU A 1 254 ? -15.059 25.618 -2.443 1.00 30.36 254 GLU A C 1
ATOM 1987 O O . GLU A 1 254 ? -14.076 25.346 -1.766 1.00 30.36 254 GLU A O 1
ATOM 1992 N N . LEU A 1 255 ? -14.963 26.500 -3.445 1.00 31.52 255 LEU A N 1
ATOM 1993 C CA . LEU A 1 255 ? -15.007 27.952 -3.201 1.00 31.52 255 LEU A CA 1
ATOM 1994 C C . LEU A 1 255 ? -14.731 28.730 -4.498 1.00 31.52 255 LEU A C 1
ATOM 1996 O O . LEU A 1 255 ? -13.644 28.715 -5.065 1.00 31.52 255 LEU A O 1
ATOM 2000 N N . GLU A 1 256 ? -15.787 29.408 -4.937 1.00 31.34 256 GLU A N 1
ATOM 2001 C CA . GLU A 1 256 ? -15.792 30.829 -5.281 1.00 31.34 256 GLU A CA 1
ATOM 2002 C C . GLU A 1 256 ? -14.760 31.392 -6.281 1.00 31.34 256 GLU A C 1
ATOM 2004 O O . GLU A 1 256 ? -13.610 31.700 -5.982 1.00 31.34 256 GLU A O 1
ATOM 2009 N N . SER A 1 257 ? -15.317 31.775 -7.435 1.00 40.19 257 SER A N 1
ATOM 2010 C CA . SER A 1 257 ? -15.072 33.060 -8.104 1.00 40.19 257 SER A CA 1
ATOM 2011 C C . SER A 1 257 ? -13.672 33.342 -8.673 1.00 40.19 257 SER A C 1
ATOM 2013 O O . SER A 1 257 ? -12.798 33.917 -8.030 1.00 40.19 257 SER A O 1
ATOM 2015 N N . ARG A 1 258 ? -13.529 33.140 -9.988 1.00 33.16 258 ARG A N 1
ATOM 2016 C CA . ARG A 1 258 ? -12.731 34.046 -10.831 1.00 33.16 258 ARG A CA 1
ATOM 2017 C C . ARG A 1 258 ? -13.541 34.489 -12.047 1.00 33.16 258 ARG A C 1
ATOM 2019 O O . ARG A 1 258 ? -14.066 33.626 -12.748 1.00 33.16 258 ARG A O 1
ATOM 2026 N N . PRO A 1 259 ? -13.616 35.798 -12.345 1.00 35.50 259 PRO A N 1
ATOM 2027 C CA . PRO A 1 259 ? -13.959 36.252 -13.676 1.00 35.50 259 PRO A CA 1
ATOM 2028 C C . PRO A 1 259 ? -12.741 36.140 -14.600 1.00 35.50 259 PRO A C 1
ATOM 2030 O O . PRO A 1 259 ? -11.585 36.193 -14.176 1.00 35.50 259 PRO A O 1
ATOM 2033 N N . ALA A 1 260 ? -13.059 35.974 -15.877 1.00 35.72 260 ALA A N 1
ATOM 2034 C CA . ALA A 1 260 ? -12.154 35.735 -16.985 1.00 35.72 260 ALA A CA 1
ATOM 2035 C C . ALA A 1 260 ? -11.061 36.802 -17.156 1.00 35.72 260 ALA A C 1
ATOM 2037 O O . ALA A 1 260 ? -11.364 37.994 -17.268 1.00 35.72 260 ALA A O 1
ATOM 2038 N N . ARG A 1 261 ? -9.815 36.347 -17.321 1.00 36.28 261 ARG A N 1
ATOM 2039 C CA . ARG A 1 261 ? -9.029 36.618 -18.531 1.00 36.28 261 ARG A CA 1
ATOM 2040 C C . ARG A 1 261 ? -7.884 35.622 -18.672 1.00 36.28 261 ARG A C 1
ATOM 2042 O O . ARG A 1 261 ? -7.272 35.301 -17.632 1.00 36.28 261 ARG A O 1
#

Radius of gyration: 69.45 Å; chains: 1; bounding box: 107×52×198 Å

Foldseek 3Di:
DDDDDDDDDDDDDDDDDDDDDDDDDDDDDDDDDDVVVVVVVVVVVVVVVVVVVVVVVVVVVVVVVVVVVVVVVVVVVVVVVVVVVVVVVVVVVVVVVVVVVVVVVVVVVVVVVVVVVVVVVVVVVVVVVVVVVVVVVVVVVVLVVVVVVQVVQQVVQVVVVCVVVVNPDPEGEGPQWDDDPRDTHHDDPDDDPQVVVQVVQVSVVHGFADDDDPSSVVVVCVVCPPDDDDHRDDDPVPPPPPPPDPPPDDDDDDDDDDDDD